Protein AF-0000000080280975 (afdb_homodimer)

InterPro domains:
  IPR008136 CinA, C-terminal [PF02464] (5-151)
  IPR008136 CinA, C-terminal [TIGR00199] (9-150)
  IPR036653 CinA-like, C-terminal [G3DSA:3.90.950.20] (2-154)
  IPR036653 CinA-like, C-terminal [SSF142433] (5-153)

Organism: Amycolatopsis orientalis (NCBI:txid31958)

Nearest PDB structures (foldseek):
  6mr3-assembly2_C-2  TM=9.662E-01  e=1.946E-15  Streptococcus mutans UA159
  6mr3-assembly1_B-3  TM=9.514E-01  e=2.070E-15  Streptococcus mutans UA159
  2a9s-assembly1_B  TM=9.661E-01  e=2.155E-14  Agrobacterium fabrum str. C58
  5kvk-assembly1_A-2  TM=9.647E-01  e=2.934E-14  Klebsiella pneumoniae 700603
  5kol-assembly2_D  TM=9.412E-01  e=1.007E-13  Escherichia coli O157:H7

Radius of gyration: 17.59 Å; Cα contacts (8 Å, |Δi|>4): 822; chains: 2; bounding box: 50×50×35 Å

Structure (mmCIF, N/CA/C/O backbone):
data_AF-0000000080280975-model_v1
#
loop_
_entity.id
_entity.type
_entity.pdbx_description
1 polymer 'Damage-inducible protein'
#
loop_
_atom_site.group_PDB
_atom_site.id
_atom_site.type_symbol
_atom_site.label_atom_id
_atom_site.label_alt_id
_atom_site.label_comp_id
_atom_site.label_asym_id
_atom_site.label_entity_id
_atom_site.label_seq_id
_atom_site.pdbx_PDB_ins_code
_atom_site.Cartn_x
_atom_site.Cartn_y
_atom_site.Cartn_z
_atom_site.occupancy
_atom_site.B_iso_or_equiv
_atom_site.auth_seq_id
_atom_site.auth_comp_id
_atom_site.auth_asym_id
_atom_site.auth_atom_id
_atom_site.pdbx_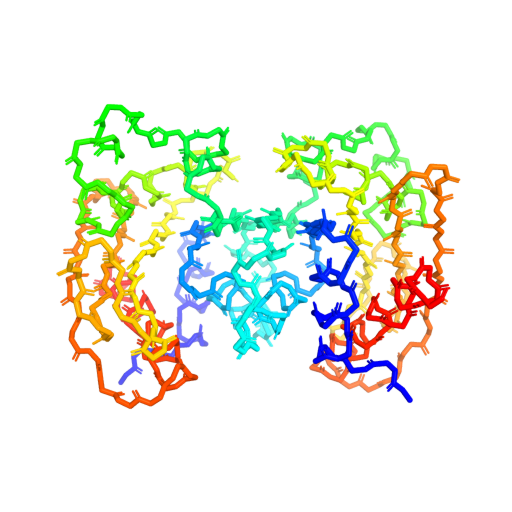PDB_model_num
ATOM 1 N N . MET A 1 1 ? 9.164 10.539 20.469 1 78.25 1 MET A N 1
ATOM 2 C CA . MET A 1 1 ? 8.969 9.953 19.141 1 78.25 1 MET A CA 1
ATOM 3 C C . MET A 1 1 ? 7.562 10.227 18.625 1 78.25 1 MET A C 1
ATOM 5 O O . MET A 1 1 ? 6.598 10.18 19.391 1 78.25 1 MET A O 1
ATOM 9 N N . THR A 1 2 ? 7.574 10.766 17.391 1 90.38 2 THR A N 1
ATOM 10 C CA . THR A 1 2 ? 6.273 11.086 16.812 1 90.38 2 THR A CA 1
ATOM 11 C C . THR A 1 2 ? 5.469 9.812 16.562 1 90.38 2 THR A C 1
ATOM 13 O O . THR A 1 2 ? 5.895 8.945 15.789 1 90.38 2 THR A O 1
ATOM 16 N N . THR A 1 3 ? 4.352 9.719 17.219 1 94.19 3 THR A N 1
ATOM 17 C CA . THR A 1 3 ? 3.51 8.539 17.031 1 94.19 3 THR A CA 1
ATOM 18 C C . THR A 1 3 ? 2.537 8.75 15.867 1 94.19 3 THR A C 1
ATOM 20 O O . THR A 1 3 ? 2.289 9.891 15.461 1 94.19 3 THR A O 1
ATOM 23 N N . GLY A 1 4 ? 2.014 7.684 15.352 1 96.81 4 GLY A N 1
ATOM 24 C CA . GLY A 1 4 ? 0.968 7.773 14.344 1 96.81 4 GLY A CA 1
ATOM 25 C C . GLY A 1 4 ? -0.263 8.516 14.828 1 96.81 4 GLY A C 1
ATOM 26 O O . GLY A 1 4 ? -0.871 9.281 14.078 1 96.81 4 GLY A O 1
ATOM 27 N N . GLU A 1 5 ? -0.609 8.289 16.094 1 97.06 5 GLU A N 1
ATOM 28 C CA . GLU A 1 5 ? -1.762 8.961 16.688 1 97.06 5 GLU A CA 1
ATOM 29 C C . GLU A 1 5 ? -1.587 10.477 16.672 1 97.06 5 GLU A C 1
ATOM 31 O O . GLU A 1 5 ? -2.531 11.211 16.391 1 97.06 5 GLU A O 1
ATOM 36 N N . THR A 1 6 ? -0.421 10.875 17.016 1 97.12 6 THR A N 1
ATOM 37 C CA . THR A 1 6 ? -0.123 12.297 17.016 1 97.12 6 THR A CA 1
ATOM 38 C C . THR A 1 6 ? -0.228 12.867 15.602 1 97.12 6 THR A C 1
ATOM 40 O O . THR A 1 6 ? -0.752 13.969 15.406 1 97.12 6 THR A O 1
ATOM 43 N N . LEU A 1 7 ? 0.262 12.156 14.609 1 98.19 7 LEU A N 1
ATOM 44 C CA . LEU A 1 7 ? 0.194 12.602 13.219 1 98.19 7 LEU A CA 1
ATOM 45 C C . LEU A 1 7 ? -1.254 12.75 12.766 1 98.19 7 LEU A C 1
ATOM 47 O O . LEU A 1 7 ? -1.621 13.773 12.18 1 98.19 7 LEU A O 1
ATOM 51 N N . VAL A 1 8 ? -2.043 11.742 13.039 1 97.88 8 VAL A N 1
ATOM 52 C CA . VAL A 1 8 ? -3.445 11.75 12.633 1 97.88 8 VAL A CA 1
ATOM 53 C C . VAL A 1 8 ? -4.16 12.93 13.273 1 97.88 8 VAL A C 1
ATOM 55 O O . VAL A 1 8 ? -4.906 13.656 12.602 1 97.88 8 VAL A O 1
ATOM 58 N N . THR A 1 9 ? -3.893 13.141 14.555 1 97.44 9 THR A N 1
ATOM 59 C CA . THR A 1 9 ? -4.508 14.25 15.273 1 97.44 9 THR A CA 1
ATOM 60 C C . THR A 1 9 ? -4.137 15.586 14.633 1 97.44 9 THR A C 1
ATOM 62 O O . THR A 1 9 ? -5.004 16.422 14.375 1 97.44 9 THR A O 1
ATOM 65 N N . HIS A 1 10 ? -2.895 15.781 14.391 1 97.75 10 HIS A N 1
ATOM 66 C CA . HIS A 1 10 ? -2.426 17.031 13.812 1 97.75 10 HIS A CA 1
ATOM 67 C C . HIS A 1 10 ? -3.006 17.25 12.422 1 97.75 10 HIS A C 1
ATOM 69 O O . HIS A 1 10 ? -3.393 18.375 12.07 1 97.75 10 HIS A O 1
ATOM 75 N N . LEU A 1 11 ? -3.021 16.234 11.602 1 98.62 11 LEU A N 1
ATOM 76 C CA . LEU A 1 11 ? -3.549 16.344 10.25 1 98.62 11 LEU A CA 1
ATOM 77 C C . LEU A 1 11 ? -5.031 16.703 10.266 1 98.62 11 LEU A C 1
ATOM 79 O O . LEU A 1 11 ? -5.484 17.531 9.469 1 98.62 11 LEU A O 1
ATOM 83 N N . ILE A 1 12 ? -5.766 16.094 11.164 1 98 12 ILE A N 1
ATOM 84 C CA . ILE A 1 12 ? -7.184 16.406 11.297 1 98 12 ILE A CA 1
ATOM 85 C C . ILE A 1 12 ? -7.363 17.875 11.664 1 98 12 ILE A C 1
ATOM 87 O O . ILE A 1 12 ? -8.164 18.578 11.047 1 98 12 ILE A O 1
ATOM 91 N N . GLU A 1 13 ? -6.633 18.297 12.648 1 97.94 13 GLU A N 1
ATOM 92 C CA . GLU A 1 13 ? -6.73 19.688 13.117 1 97.94 13 GLU A CA 1
ATOM 93 C C . GLU A 1 13 ? -6.43 20.672 11.992 1 97.94 13 GLU A C 1
ATOM 95 O O . GLU A 1 13 ? -7.023 21.75 11.938 1 97.94 13 GLU A O 1
ATOM 100 N N . ARG A 1 14 ? -5.609 20.297 11.109 1 98 14 ARG A N 1
ATOM 101 C CA . ARG A 1 14 ? -5.16 21.188 10.039 1 98 14 ARG A CA 1
ATOM 102 C C . ARG A 1 14 ? -6.016 21.016 8.789 1 98 14 ARG A C 1
ATOM 104 O O . ARG A 1 14 ? -5.922 21.812 7.852 1 98 14 ARG A O 1
ATOM 111 N N . GLY A 1 15 ? -6.824 19.969 8.711 1 98.38 15 GLY A N 1
ATOM 112 C CA . GLY A 1 15 ? -7.605 19.656 7.527 1 98.38 15 GLY A CA 1
ATOM 113 C C . GLY A 1 15 ? -6.758 19.203 6.355 1 98.38 15 GLY A C 1
ATOM 114 O O . GLY A 1 15 ? -7.062 19.516 5.203 1 98.38 15 GLY A O 1
ATOM 115 N N . GLU A 1 16 ? -5.641 18.562 6.664 1 98.81 16 GLU A N 1
ATOM 116 C CA . GLU A 1 16 ? -4.695 18.125 5.645 1 98.81 16 GLU A CA 1
ATOM 117 C C . GLU A 1 16 ? -4.695 16.594 5.516 1 98.81 16 GLU A C 1
ATOM 119 O O . GLU A 1 16 ? -5.109 15.891 6.438 1 98.81 16 GLU A O 1
ATOM 124 N N . THR A 1 17 ? -4.254 16.125 4.375 1 98.88 17 THR A N 1
ATOM 125 C CA . THR A 1 17 ? -4.277 14.695 4.09 1 98.88 17 THR A CA 1
ATOM 126 C C . THR A 1 17 ? -2.885 14.195 3.711 1 98.88 17 THR A C 1
ATOM 128 O O . THR A 1 17 ? -1.984 14.992 3.441 1 98.88 17 THR A O 1
ATOM 131 N N . VAL A 1 18 ? -2.723 12.828 3.768 1 98.94 18 VAL A N 1
ATOM 132 C CA . VAL A 1 18 ? -1.416 12.242 3.49 1 98.94 18 VAL A CA 1
ATOM 133 C C . VAL A 1 18 ? -1.581 11.008 2.613 1 98.94 18 VAL A C 1
ATOM 135 O O . VAL A 1 18 ? -2.613 10.336 2.664 1 98.94 18 VAL A O 1
ATOM 138 N N . ALA A 1 19 ? -0.604 10.766 1.765 1 98.94 19 ALA A N 1
ATOM 139 C CA . ALA A 1 19 ? -0.47 9.562 0.949 1 98.94 19 ALA A CA 1
ATOM 140 C C . ALA A 1 19 ? 0.973 9.062 0.941 1 98.94 19 ALA A C 1
ATOM 142 O O . ALA A 1 19 ? 1.893 9.805 1.303 1 98.94 19 ALA A O 1
ATOM 143 N N . THR A 1 20 ? 1.164 7.824 0.573 1 98.94 20 THR A N 1
ATOM 144 C CA . THR A 1 20 ? 2.498 7.238 0.658 1 98.94 20 THR A CA 1
ATOM 145 C C . THR A 1 20 ? 2.861 6.535 -0.646 1 98.94 20 THR A C 1
ATOM 147 O O . THR A 1 20 ? 1.987 6.016 -1.343 1 98.94 20 THR A O 1
ATOM 150 N N . ALA A 1 21 ? 4.094 6.551 -1.043 1 99 21 ALA A N 1
ATOM 151 C CA . ALA A 1 21 ? 4.703 5.66 -2.029 1 99 21 ALA A CA 1
ATOM 152 C C . ALA A 1 21 ? 5.824 4.836 -1.405 1 99 21 ALA A C 1
ATOM 154 O O . ALA A 1 21 ? 6.852 5.379 -0.991 1 99 21 ALA A O 1
ATOM 155 N N . GLU A 1 22 ? 5.613 3.543 -1.32 1 98.94 22 GLU A N 1
ATOM 156 C CA . GLU A 1 22 ? 6.441 2.695 -0.469 1 98.94 22 GLU A CA 1
ATOM 157 C C . GLU A 1 22 ? 7.105 1.582 -1.276 1 98.94 22 GLU A C 1
ATOM 159 O O . GLU A 1 22 ? 6.422 0.776 -1.91 1 98.94 22 GLU A O 1
ATOM 164 N N . SER A 1 23 ? 8.398 1.471 -1.225 1 98.06 23 SER A N 1
ATOM 165 C CA . SER A 1 23 ? 9.156 0.382 -1.835 1 98.06 23 SER A CA 1
ATOM 166 C C . SER A 1 23 ? 9.594 -0.64 -0.791 1 98.06 23 SER A C 1
ATOM 168 O O . SER A 1 23 ? 8.875 -1.604 -0.52 1 98.06 23 SER A O 1
ATOM 170 N N . LEU A 1 24 ? 10.453 -0.351 0.16 1 94.81 24 LEU A N 1
ATOM 171 C CA . LEU A 1 24 ? 11.023 -1.305 1.109 1 94.81 24 LEU A CA 1
ATOM 172 C C . LEU A 1 24 ? 9.984 -1.71 2.152 1 94.81 24 LEU A C 1
ATOM 174 O O . LEU A 1 24 ? 9.977 -2.855 2.611 1 94.81 24 LEU A O 1
ATOM 178 N N . THR A 1 25 ? 9.133 -0.755 2.512 1 98 25 THR A N 1
ATOM 179 C CA . THR A 1 25 ? 8.094 -1.02 3.508 1 98 25 THR A CA 1
ATOM 180 C C . THR A 1 25 ? 6.863 -1.64 2.855 1 98 25 THR A C 1
ATOM 182 O O . THR A 1 25 ? 6.039 -2.254 3.535 1 98 25 THR A O 1
ATOM 185 N N . ALA A 1 26 ? 6.688 -1.396 1.585 1 98.56 26 ALA A N 1
ATOM 186 C CA . ALA A 1 26 ? 5.668 -2.029 0.75 1 98.56 26 ALA A CA 1
ATOM 187 C C . ALA A 1 26 ? 4.289 -1.93 1.395 1 98.56 26 ALA A C 1
ATOM 189 O O . ALA A 1 26 ? 3.586 -2.934 1.528 1 98.56 26 ALA A O 1
ATOM 190 N N . GLY A 1 27 ? 3.893 -0.725 1.805 1 98.88 27 GLY A N 1
ATOM 191 C CA . GLY A 1 27 ? 2.547 -0.488 2.299 1 98.88 27 GLY A CA 1
ATOM 192 C C . GLY A 1 27 ? 2.475 -0.383 3.811 1 98.88 27 GLY A C 1
ATOM 193 O O . GLY A 1 27 ? 1.463 0.054 4.359 1 98.88 27 GLY A O 1
ATOM 194 N N . LEU A 1 28 ? 3.574 -0.669 4.559 1 98.88 28 LEU A N 1
ATOM 195 C CA . LEU A 1 28 ? 3.566 -0.765 6.016 1 98.88 28 LEU A CA 1
ATOM 196 C C . LEU A 1 28 ? 3.297 0.596 6.648 1 98.88 28 LEU A C 1
ATOM 198 O O . LEU A 1 28 ? 2.646 0.681 7.691 1 98.88 28 LEU A O 1
ATOM 202 N N . VAL A 1 29 ? 3.781 1.688 6.043 1 98.88 29 VAL A N 1
ATOM 203 C CA . VAL A 1 29 ? 3.537 3.023 6.578 1 98.88 29 VAL A CA 1
ATOM 204 C C . VAL A 1 29 ? 2.041 3.328 6.551 1 98.88 29 VAL A C 1
ATOM 206 O O . VAL A 1 29 ? 1.457 3.695 7.57 1 98.88 29 VAL A O 1
ATOM 209 N N . CYS A 1 30 ? 1.457 3.152 5.379 1 98.94 30 CYS A N 1
ATOM 210 C CA . CYS A 1 30 ? 0.037 3.447 5.219 1 98.94 30 CYS A CA 1
ATOM 211 C C . CYS A 1 30 ? -0.811 2.521 6.086 1 98.94 30 CYS A C 1
ATOM 213 O O . CYS A 1 30 ? -1.769 2.967 6.723 1 98.94 30 CYS A O 1
ATOM 215 N N . ALA A 1 31 ? -0.436 1.23 6.102 1 98.81 31 ALA A N 1
ATOM 216 C CA . ALA A 1 31 ? -1.162 0.26 6.918 1 98.81 31 ALA A CA 1
ATOM 217 C C . ALA A 1 31 ? -1.122 0.644 8.391 1 98.81 31 ALA A C 1
ATOM 219 O O . ALA A 1 31 ? -2.111 0.482 9.109 1 98.81 31 ALA A O 1
ATOM 220 N N . THR A 1 32 ? 0.008 1.089 8.852 1 98.56 32 THR A N 1
ATOM 221 C CA . THR A 1 32 ? 0.159 1.49 10.25 1 98.56 32 THR A CA 1
ATOM 222 C C . THR A 1 32 ? -0.709 2.707 10.562 1 98.56 32 THR A C 1
ATOM 224 O O . THR A 1 32 ? -1.399 2.738 11.578 1 98.56 32 THR A O 1
ATOM 227 N N . LEU A 1 33 ? -0.718 3.695 9.68 1 98.38 33 LEU A N 1
ATOM 228 C CA . LEU A 1 33 ? -1.527 4.891 9.883 1 98.38 33 LEU A CA 1
ATOM 229 C C . LEU A 1 33 ? -3.012 4.547 9.922 1 98.38 33 LEU A C 1
ATOM 231 O O . LEU A 1 33 ? -3.744 5.027 10.789 1 98.38 33 LEU A O 1
ATOM 235 N N . THR A 1 34 ? -3.455 3.66 9.047 1 97.81 34 THR A N 1
ATOM 236 C CA . THR A 1 34 ? -4.879 3.389 8.898 1 97.81 34 THR A CA 1
ATOM 237 C C . THR A 1 34 ? -5.371 2.457 10 1 97.81 34 THR A C 1
ATOM 239 O O . THR A 1 34 ? -6.578 2.252 10.156 1 97.81 34 THR A O 1
ATOM 242 N N . GLY A 1 35 ? -4.406 1.904 10.75 1 96.25 35 GLY A N 1
ATOM 243 C CA . GLY A 1 35 ? -4.789 1.169 11.945 1 96.25 35 GLY A CA 1
ATOM 244 C C . GLY A 1 35 ? -5.281 2.064 13.062 1 96.25 35 GLY A C 1
ATOM 245 O O . GLY A 1 35 ? -5.875 1.586 14.031 1 96.25 35 GLY A O 1
ATOM 246 N N . ILE A 1 36 ? -5.078 3.311 12.93 1 94.12 36 ILE A N 1
ATOM 247 C CA . ILE A 1 36 ? -5.422 4.293 13.953 1 94.12 36 ILE A CA 1
ATOM 248 C C . ILE A 1 36 ? -6.836 4.82 13.703 1 94.12 36 ILE A C 1
ATOM 250 O O . ILE A 1 36 ? -7.137 5.324 12.625 1 94.12 36 ILE A O 1
ATOM 254 N N . PRO A 1 37 ? -7.664 4.715 14.734 1 87.31 37 PRO A N 1
ATOM 255 C CA . PRO A 1 37 ? -9.008 5.285 14.586 1 87.31 37 PRO A CA 1
ATOM 256 C C . PRO A 1 37 ? -8.984 6.746 14.141 1 87.31 37 PRO A C 1
ATOM 258 O O . PRO A 1 37 ? -8.18 7.535 14.648 1 87.31 37 PRO A O 1
ATOM 261 N N . GLY A 1 38 ? -9.828 7.094 13.195 1 91.25 38 GLY A N 1
ATOM 262 C CA . GLY A 1 38 ? -9.898 8.461 12.703 1 91.25 38 GLY A CA 1
ATOM 263 C C . GLY A 1 38 ? -9.023 8.711 11.492 1 91.25 38 GLY A C 1
ATOM 264 O O . GLY A 1 38 ? -9.125 9.758 10.852 1 91.25 38 GLY A O 1
ATOM 265 N N . SER A 1 39 ? -8.219 7.746 11.094 1 95.62 39 SER A N 1
ATOM 266 C CA . SER A 1 39 ? -7.266 7.91 10 1 95.62 39 SER A CA 1
ATOM 267 C C . SER A 1 39 ? -7.984 8.117 8.672 1 95.62 39 SER A C 1
ATOM 269 O O . SER A 1 39 ? -7.422 8.711 7.75 1 95.62 39 SER A O 1
ATOM 271 N N . SER A 1 40 ? -9.234 7.727 8.523 1 94.62 40 SER A N 1
ATOM 272 C CA . SER A 1 40 ? -9.977 7.867 7.281 1 94.62 40 SER A CA 1
ATOM 273 C C . SER A 1 40 ? -10.188 9.336 6.918 1 94.62 40 SER A C 1
ATOM 275 O O . SER A 1 40 ? -10.445 9.664 5.762 1 94.62 40 SER A O 1
ATOM 277 N N . ALA A 1 41 ? -10.07 10.219 7.867 1 96.06 41 ALA A N 1
ATOM 278 C CA . ALA A 1 41 ? -10.234 11.656 7.625 1 96.06 41 ALA A CA 1
ATOM 279 C C . ALA A 1 41 ? -8.992 12.242 6.961 1 96.06 41 ALA A C 1
ATOM 281 O O . ALA A 1 41 ? -9.055 13.32 6.363 1 96.06 41 ALA A O 1
ATOM 282 N N . VAL A 1 42 ? -7.875 11.453 7.074 1 98.38 42 VAL A N 1
ATOM 283 C CA . VAL A 1 42 ? -6.656 12.172 6.707 1 98.38 42 VAL A CA 1
ATOM 284 C C . VAL A 1 42 ? -5.809 11.305 5.777 1 98.38 42 VAL A C 1
ATOM 286 O O . VAL A 1 42 ? -4.914 11.812 5.094 1 98.38 42 VAL A O 1
ATOM 289 N N . VAL A 1 43 ? -6.008 10.016 5.719 1 98.75 43 VAL A N 1
ATOM 290 C CA . VAL A 1 43 ? -5.234 9.148 4.832 1 98.75 43 VAL A CA 1
ATOM 291 C C . VAL A 1 43 ? -5.984 8.945 3.52 1 98.75 43 VAL A C 1
ATOM 293 O O . VAL A 1 43 ? -7.133 8.492 3.518 1 98.75 43 VAL A O 1
ATOM 296 N N . ARG A 1 44 ? -5.352 9.266 2.43 1 98.81 44 ARG A N 1
ATOM 297 C CA . ARG A 1 44 ? -5.98 9.094 1.123 1 98.81 44 ARG A CA 1
ATOM 298 C C . ARG A 1 44 ? -5.715 7.695 0.567 1 98.81 44 ARG A C 1
ATOM 300 O O . ARG A 1 44 ? -6.605 7.074 -0.017 1 98.81 44 ARG A O 1
ATOM 307 N N . GLY A 1 45 ? -4.504 7.23 0.705 1 98.81 45 GLY A N 1
ATOM 308 C CA . GLY A 1 45 ? -4.023 5.996 0.101 1 98.81 45 GLY A CA 1
ATOM 309 C C . GLY A 1 45 ? -2.549 6.039 -0.246 1 98.81 45 GLY A C 1
ATOM 310 O O . GLY A 1 45 ? -1.74 6.574 0.517 1 98.81 45 GLY A O 1
ATOM 311 N N . GLY A 1 46 ? -2.293 5.355 -1.388 1 98.88 46 GLY A N 1
ATOM 312 C CA . GLY A 1 46 ? -0.883 5.359 -1.747 1 98.88 46 GLY A CA 1
ATOM 313 C C . GLY A 1 46 ? -0.541 4.352 -2.826 1 98.88 46 GLY A C 1
ATOM 314 O O . GLY A 1 46 ? -1.434 3.805 -3.48 1 98.88 46 GLY A O 1
ATOM 315 N N . LEU A 1 47 ? 0.748 4.246 -3.043 1 98.94 47 LEU A N 1
ATOM 316 C CA . LEU A 1 47 ? 1.348 3.381 -4.055 1 98.94 47 LEU A CA 1
ATOM 317 C C . LEU A 1 47 ? 2.369 2.439 -3.426 1 98.94 47 LEU A C 1
ATOM 319 O O . LEU A 1 47 ? 3.191 2.865 -2.609 1 98.94 47 LEU A O 1
ATOM 323 N N . ILE A 1 48 ? 2.242 1.166 -3.752 1 98.94 48 ILE A N 1
ATOM 324 C CA . ILE A 1 48 ? 3.273 0.211 -3.357 1 98.94 48 ILE A CA 1
ATOM 325 C C . ILE A 1 48 ? 4.156 -0.119 -4.559 1 98.94 48 ILE A C 1
ATOM 327 O O . ILE A 1 48 ? 3.75 -0.867 -5.449 1 98.94 48 ILE A O 1
ATOM 331 N N . VAL A 1 49 ? 5.332 0.416 -4.562 1 98.88 49 VAL A N 1
ATOM 332 C CA . VAL A 1 49 ? 6.215 0.35 -5.723 1 98.88 49 VAL A CA 1
ATOM 333 C C . VAL A 1 49 ? 7.406 -0.551 -5.41 1 98.88 49 VAL A C 1
ATOM 335 O O . VAL A 1 49 ? 8.562 -0.128 -5.531 1 98.88 49 VAL A O 1
ATOM 338 N N . TYR A 1 50 ? 7.152 -1.8 -5.172 1 98.25 50 TYR A N 1
ATOM 339 C CA . TYR A 1 50 ? 8.164 -2.768 -4.758 1 98.25 50 TYR A CA 1
ATOM 340 C C . TYR A 1 50 ? 9.078 -3.137 -5.918 1 98.25 50 TYR A C 1
ATOM 342 O O . TYR A 1 50 ? 10.289 -3.279 -5.742 1 98.25 50 TYR A O 1
ATOM 350 N N . ALA A 1 51 ? 8.531 -3.377 -7.082 1 97.75 51 ALA A N 1
ATOM 351 C CA . ALA A 1 51 ? 9.336 -3.537 -8.289 1 97.75 51 ALA A CA 1
ATOM 352 C C . ALA A 1 51 ? 9.812 -2.188 -8.812 1 97.75 51 ALA A C 1
ATOM 354 O O . ALA A 1 51 ? 9.062 -1.209 -8.805 1 97.75 51 ALA A O 1
ATOM 355 N N . THR A 1 52 ? 10.992 -2.182 -9.375 1 96.5 52 THR A N 1
ATOM 356 C CA . THR A 1 52 ? 11.625 -0.924 -9.758 1 96.5 52 THR A CA 1
ATOM 357 C C . THR A 1 52 ? 10.828 -0.229 -10.852 1 96.5 52 THR A C 1
ATOM 359 O O . THR A 1 52 ? 10.656 0.992 -10.828 1 96.5 52 THR A O 1
ATOM 362 N N . ASP A 1 53 ? 10.352 -0.994 -11.789 1 98 53 ASP A N 1
ATOM 363 C CA . ASP A 1 53 ? 9.648 -0.389 -12.914 1 98 53 ASP A CA 1
ATOM 364 C C . ASP A 1 53 ? 8.359 0.289 -12.461 1 98 53 ASP A C 1
ATOM 366 O O . ASP A 1 53 ? 7.879 1.219 -13.109 1 98 53 ASP A O 1
ATOM 370 N N . LEU A 1 54 ? 7.781 -0.108 -11.383 1 98.75 54 LEU A N 1
ATOM 371 C CA . LEU A 1 54 ? 6.547 0.485 -10.875 1 98.75 54 LEU A CA 1
ATOM 372 C C . LEU A 1 54 ? 6.809 1.874 -10.297 1 98.75 54 LEU A C 1
ATOM 374 O O . LEU A 1 54 ? 5.902 2.707 -10.242 1 98.75 54 LEU A O 1
ATOM 378 N N . LYS A 1 55 ? 8.039 2.113 -9.844 1 98.81 55 LYS A N 1
ATOM 379 C CA . LYS A 1 55 ? 8.375 3.451 -9.359 1 98.81 55 LYS A CA 1
ATOM 380 C C . LYS A 1 55 ? 8.141 4.5 -10.445 1 98.81 55 LYS A C 1
ATOM 382 O O . LYS A 1 55 ? 7.703 5.617 -10.156 1 98.81 55 LYS A O 1
ATOM 387 N N . ALA A 1 56 ? 8.438 4.074 -11.625 1 98.81 56 ALA A N 1
ATOM 388 C CA . ALA A 1 56 ? 8.195 4.973 -12.75 1 98.81 56 ALA A CA 1
ATOM 389 C C . ALA A 1 56 ? 6.727 4.945 -13.164 1 98.81 56 ALA A C 1
ATOM 391 O O . ALA A 1 56 ? 6.07 5.988 -13.219 1 98.81 56 ALA A O 1
ATOM 392 N N . SER A 1 57 ? 6.141 3.801 -13.398 1 98.75 57 SER A N 1
ATOM 393 C CA . SER A 1 57 ? 4.828 3.682 -14.016 1 98.75 57 SER A CA 1
ATOM 394 C C . SER A 1 57 ? 3.723 4.125 -13.062 1 98.75 57 SER A C 1
ATOM 396 O O . SER A 1 57 ? 2.717 4.699 -13.492 1 98.75 57 SER A O 1
ATOM 398 N N . LEU A 1 58 ? 3.895 3.984 -11.781 1 98.81 58 LEU A N 1
ATOM 399 C CA . LEU A 1 58 ? 2.83 4.332 -10.844 1 98.81 58 LEU A CA 1
ATOM 400 C C . LEU A 1 58 ? 3.094 5.688 -10.203 1 98.81 58 LEU A C 1
ATOM 402 O O . LEU A 1 58 ? 2.166 6.473 -10 1 98.81 58 LEU A O 1
ATOM 406 N N . ALA A 1 59 ? 4.383 5.973 -9.891 1 98.81 59 ALA A N 1
ATOM 407 C CA . ALA A 1 59 ? 4.66 7.137 -9.055 1 98.81 59 ALA A CA 1
ATOM 408 C C . ALA A 1 59 ? 5.301 8.258 -9.859 1 98.81 59 ALA A C 1
ATOM 410 O O . ALA A 1 59 ? 5.457 9.375 -9.367 1 98.81 59 ALA A O 1
ATOM 411 N N . GLY A 1 60 ? 5.746 7.922 -11.094 1 98.88 60 GLY A N 1
ATOM 412 C CA . GLY A 1 60 ? 6.273 8.961 -11.969 1 98.88 60 GLY A CA 1
ATOM 413 C C . GLY A 1 60 ? 7.746 9.234 -11.742 1 98.88 60 GLY A C 1
ATOM 414 O O . GLY A 1 60 ? 8.25 10.297 -12.109 1 98.88 60 GLY A O 1
ATOM 415 N N . VAL A 1 61 ? 8.422 8.352 -11.117 1 98.88 61 VAL A N 1
ATOM 416 C CA . VAL A 1 61 ? 9.859 8.531 -10.922 1 98.88 61 VAL A CA 1
ATOM 417 C C . VAL A 1 61 ? 10.562 8.508 -12.281 1 98.88 61 VAL A C 1
ATOM 419 O O . VAL A 1 61 ? 10.234 7.699 -13.148 1 98.88 61 VAL A O 1
ATOM 422 N N . ASP A 1 62 ? 11.531 9.336 -12.422 1 98.75 62 ASP A N 1
ATOM 423 C CA . ASP A 1 62 ? 12.281 9.461 -13.672 1 98.75 62 ASP A CA 1
ATOM 424 C C . ASP A 1 62 ? 13 8.156 -14.008 1 98.75 62 ASP A C 1
ATOM 426 O O . ASP A 1 62 ? 13.852 7.695 -13.242 1 98.75 62 ASP A O 1
ATOM 430 N N . GLU A 1 63 ? 12.711 7.66 -15.172 1 98.44 63 GLU A N 1
ATOM 431 C CA . GLU A 1 63 ? 13.297 6.387 -15.578 1 98.44 63 GLU A CA 1
ATOM 432 C C . GLU A 1 63 ? 14.812 6.5 -15.719 1 98.44 63 GLU A C 1
ATOM 434 O O . GLU A 1 63 ? 15.539 5.543 -15.453 1 98.44 63 GLU A O 1
ATOM 439 N N . ASP A 1 64 ? 15.227 7.617 -16.156 1 98.38 64 ASP A N 1
ATOM 440 C CA . ASP A 1 64 ? 16.672 7.816 -16.297 1 98.38 64 ASP A CA 1
ATOM 441 C C . ASP A 1 64 ? 17.359 7.812 -14.93 1 98.38 64 ASP A C 1
ATOM 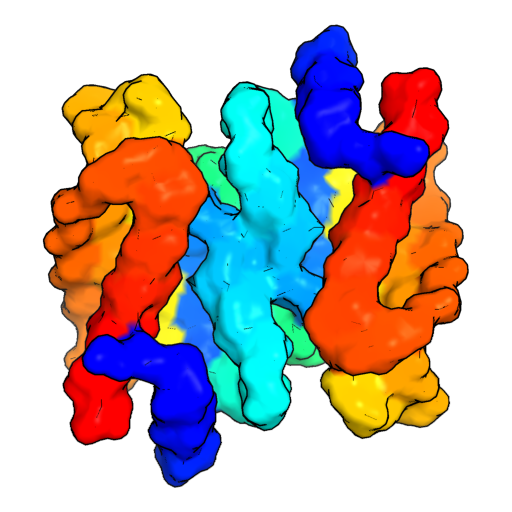443 O O . ASP A 1 64 ? 18.469 7.316 -14.789 1 98.38 64 ASP A O 1
ATOM 447 N N . LEU A 1 65 ? 16.734 8.422 -13.969 1 98.19 65 LEU A N 1
ATOM 448 C CA . LEU A 1 65 ? 17.25 8.398 -12.602 1 98.19 65 LEU A CA 1
ATOM 449 C C . LEU A 1 65 ? 17.375 6.969 -12.094 1 98.19 65 LEU A C 1
ATOM 451 O O . LEU A 1 65 ? 18.406 6.594 -11.531 1 98.19 65 LEU A O 1
ATOM 455 N N . LEU A 1 66 ? 16.375 6.172 -12.32 1 97.75 66 LEU A N 1
ATOM 456 C CA . LEU A 1 66 ? 16.359 4.777 -11.891 1 97.75 66 LEU A CA 1
ATOM 457 C C . LEU A 1 66 ? 17.453 3.98 -12.602 1 97.75 66 LEU A C 1
ATOM 459 O O . LEU A 1 66 ? 18.125 3.146 -11.984 1 97.75 66 LEU A O 1
ATOM 463 N N . ALA A 1 67 ? 17.594 4.246 -13.883 1 97 67 ALA A N 1
ATOM 464 C CA . ALA A 1 67 ? 18.578 3.525 -14.68 1 97 67 ALA A CA 1
ATOM 465 C C . ALA A 1 67 ? 20 3.869 -14.242 1 97 67 ALA A C 1
ATOM 467 O O . ALA A 1 67 ? 20.875 3.004 -14.227 1 97 67 ALA A O 1
ATOM 468 N N . THR A 1 68 ? 20.188 5.113 -13.883 1 96.62 68 THR A N 1
ATOM 469 C CA . THR A 1 68 ? 21.516 5.613 -13.594 1 96.62 68 THR A CA 1
ATOM 470 C C . THR A 1 68 ? 21.906 5.312 -12.148 1 96.62 68 THR A C 1
ATOM 472 O O . THR A 1 68 ? 23.031 4.91 -11.867 1 96.62 68 THR A O 1
ATOM 475 N N . HIS A 1 69 ? 21 5.465 -11.211 1 95.69 69 HIS A N 1
ATOM 476 C CA . HIS A 1 69 ? 21.375 5.449 -9.797 1 95.69 69 HIS A CA 1
ATOM 477 C C . HIS A 1 69 ? 20.734 4.27 -9.07 1 95.69 69 HIS A C 1
ATOM 479 O O . HIS A 1 69 ? 21.078 3.98 -7.926 1 95.69 69 HIS A O 1
ATOM 485 N N . GLY A 1 70 ? 19.812 3.627 -9.742 1 96 70 GLY A N 1
ATOM 486 C CA . GLY A 1 70 ? 19.094 2.545 -9.094 1 96 70 GLY A CA 1
ATOM 487 C C . GLY A 1 70 ? 17.906 3.027 -8.281 1 96 70 GLY A C 1
ATOM 488 O O . GLY A 1 70 ? 17.625 4.227 -8.242 1 96 70 GLY A O 1
ATOM 489 N N . ALA A 1 71 ? 17.281 2.078 -7.633 1 96.94 71 ALA A N 1
ATOM 490 C CA . ALA A 1 71 ? 16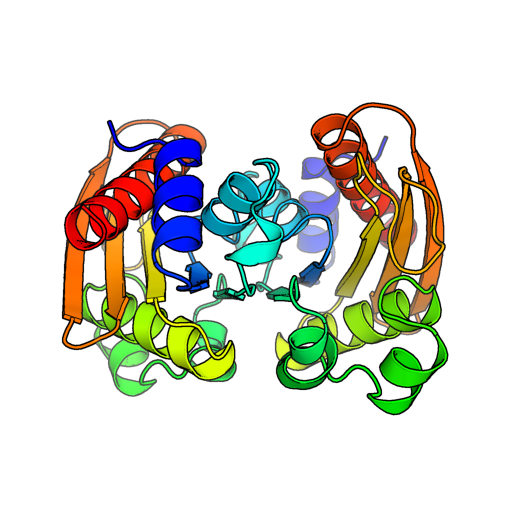.016 2.34 -6.949 1 96.94 71 ALA A CA 1
ATOM 491 C C . ALA A 1 71 ? 16.266 2.963 -5.574 1 96.94 71 ALA A C 1
ATOM 493 O O . ALA A 1 71 ? 15.375 3.623 -5.023 1 96.94 71 ALA A O 1
ATOM 494 N N . VAL A 1 72 ? 17.406 2.732 -4.984 1 98.06 72 VAL A N 1
ATOM 495 C CA . VAL A 1 72 ? 17.719 3.195 -3.633 1 98.06 72 VAL A CA 1
ATOM 496 C C . VAL A 1 72 ? 18.594 4.438 -3.697 1 98.06 72 VAL A C 1
ATOM 498 O O . VAL A 1 72 ? 19.828 4.336 -3.605 1 98.06 72 VAL A O 1
ATOM 501 N N . HIS A 1 73 ? 17.875 5.582 -3.742 1 98.12 73 HIS A N 1
ATOM 502 C CA . HIS A 1 73 ? 18.516 6.883 -3.879 1 98.12 73 HIS A CA 1
ATOM 503 C C . HIS A 1 73 ? 17.656 7.988 -3.27 1 98.12 73 HIS A C 1
ATOM 505 O O . HIS A 1 73 ? 16.438 7.957 -3.385 1 98.12 73 HIS A O 1
ATOM 511 N N . PRO A 1 74 ? 18.328 9.031 -2.686 1 98.62 74 PRO A N 1
ATOM 512 C CA . PRO A 1 74 ? 17.547 10.102 -2.064 1 98.62 74 PRO A CA 1
ATOM 513 C C . PRO A 1 74 ? 16.594 10.789 -3.047 1 98.62 74 PRO A C 1
ATOM 515 O O . PRO A 1 74 ? 15.453 11.078 -2.701 1 98.62 74 PRO A O 1
ATOM 518 N N . GLU A 1 75 ? 17.047 11 -4.227 1 98.69 75 GLU A N 1
ATOM 519 C CA . GLU A 1 75 ? 16.203 11.664 -5.211 1 98.69 75 GLU A CA 1
ATOM 520 C C . GLU A 1 75 ? 15.016 10.789 -5.602 1 98.69 75 GLU A C 1
ATOM 522 O O . GLU A 1 75 ? 13.938 11.305 -5.91 1 98.69 75 GLU A O 1
ATOM 527 N N . VAL A 1 76 ? 15.195 9.484 -5.574 1 98.81 76 VAL A N 1
ATOM 528 C CA . VAL A 1 76 ? 14.078 8.57 -5.816 1 98.81 76 VAL A CA 1
ATOM 529 C C . VAL A 1 76 ? 13.039 8.719 -4.707 1 98.81 76 VAL A C 1
ATOM 531 O O . VAL A 1 76 ? 11.844 8.789 -4.98 1 98.81 76 VAL A O 1
ATOM 534 N N . ALA A 1 77 ? 13.477 8.852 -3.496 1 98.94 77 ALA A N 1
ATOM 535 C CA . ALA A 1 77 ? 12.562 9.039 -2.375 1 98.94 77 ALA A CA 1
ATOM 536 C C . ALA A 1 77 ? 11.758 10.328 -2.529 1 98.94 77 ALA A C 1
ATOM 538 O O . ALA A 1 77 ? 10.555 10.352 -2.262 1 98.94 77 ALA A O 1
ATOM 539 N N . ALA A 1 78 ? 12.43 11.367 -2.961 1 98.94 78 ALA A N 1
ATOM 540 C CA . ALA A 1 78 ? 11.758 12.641 -3.17 1 98.94 78 ALA A CA 1
ATOM 541 C C . ALA A 1 78 ? 10.695 12.531 -4.262 1 98.94 78 ALA A C 1
ATOM 543 O O . ALA A 1 78 ? 9.578 13.047 -4.109 1 98.94 78 ALA A O 1
ATOM 544 N N . GLN A 1 79 ? 11.055 11.891 -5.305 1 98.94 79 GLN A N 1
ATOM 545 C CA . GLN A 1 79 ? 10.109 11.758 -6.414 1 98.94 79 GLN A CA 1
ATOM 546 C C . GLN A 1 79 ? 8.969 10.812 -6.051 1 98.94 79 GLN A C 1
ATOM 548 O O . GLN A 1 79 ? 7.836 11 -6.496 1 98.94 79 GLN A O 1
ATOM 553 N N . LEU A 1 80 ? 9.297 9.836 -5.27 1 98.94 80 LEU A N 1
ATOM 554 C CA . LEU A 1 80 ? 8.227 8.977 -4.766 1 98.94 80 LEU A CA 1
ATOM 555 C C . LEU A 1 80 ? 7.242 9.773 -3.918 1 98.94 80 LEU A C 1
ATOM 557 O O . LEU A 1 80 ? 6.027 9.617 -4.055 1 98.94 80 LEU A O 1
ATOM 561 N N . ALA A 1 81 ? 7.758 10.609 -3.059 1 98.94 81 ALA A N 1
ATOM 562 C CA . ALA A 1 81 ? 6.898 11.445 -2.227 1 98.94 81 ALA A CA 1
ATOM 563 C C . ALA A 1 81 ? 6.008 12.336 -3.084 1 98.94 81 ALA A C 1
ATOM 565 O O . ALA A 1 81 ? 4.801 12.438 -2.844 1 98.94 81 ALA A O 1
ATOM 566 N N . THR A 1 82 ? 6.598 12.945 -4.078 1 98.94 82 THR A N 1
ATOM 567 C CA . THR A 1 82 ? 5.855 13.805 -4.988 1 98.94 82 THR A CA 1
ATOM 568 C C . THR A 1 82 ? 4.801 13 -5.75 1 98.94 82 THR A C 1
ATOM 570 O O . THR A 1 82 ? 3.662 13.453 -5.902 1 98.94 82 THR A O 1
ATOM 573 N N . GLY A 1 83 ? 5.223 11.859 -6.258 1 98.94 83 GLY A N 1
ATOM 574 C CA . GLY A 1 83 ? 4.289 10.992 -6.957 1 98.94 83 GLY A CA 1
ATOM 575 C C . GLY A 1 83 ? 3.094 10.602 -6.113 1 98.94 83 GLY A C 1
ATOM 576 O O . GLY A 1 83 ? 1.957 10.617 -6.59 1 98.94 83 GLY A O 1
ATOM 577 N N . ALA A 1 84 ? 3.367 10.25 -4.867 1 98.94 84 ALA A N 1
ATOM 578 C CA . ALA A 1 84 ? 2.277 9.883 -3.965 1 98.94 84 ALA A CA 1
ATOM 579 C C . ALA A 1 84 ? 1.313 11.047 -3.77 1 98.94 84 ALA A C 1
ATOM 581 O O . ALA A 1 84 ? 0.096 10.875 -3.875 1 98.94 84 ALA A O 1
ATOM 582 N N . LYS A 1 85 ? 1.871 12.188 -3.422 1 98.94 85 LYS A N 1
ATOM 583 C CA . LYS A 1 85 ? 1.084 13.398 -3.211 1 98.94 85 LYS A CA 1
ATOM 584 C C . LYS A 1 85 ? 0.19 13.695 -4.414 1 98.94 85 LYS A C 1
ATOM 586 O O . LYS A 1 85 ? -1.012 13.922 -4.258 1 98.94 85 LYS A O 1
ATOM 591 N N . ASP A 1 86 ? 0.725 13.617 -5.57 1 98.81 86 ASP A N 1
ATOM 592 C CA . ASP A 1 86 ? 0.029 14.039 -6.785 1 98.81 86 ASP A CA 1
ATOM 593 C C . ASP A 1 86 ? -0.988 12.992 -7.227 1 98.81 86 ASP A C 1
ATOM 595 O O . ASP A 1 86 ? -2.129 13.32 -7.551 1 98.81 86 ASP A O 1
ATOM 599 N N . ARG A 1 87 ? -0.63 11.727 -7.254 1 98.81 87 ARG A N 1
ATOM 600 C CA . ARG A 1 87 ? -1.492 10.656 -7.758 1 98.81 87 ARG A CA 1
ATOM 601 C C . ARG A 1 87 ? -2.695 10.453 -6.844 1 98.81 87 ARG A C 1
ATOM 603 O O . ARG A 1 87 ? -3.77 10.062 -7.305 1 98.81 87 ARG A O 1
ATOM 610 N N . CYS A 1 88 ? -2.477 10.766 -5.562 1 98.88 88 CYS A N 1
ATOM 611 C CA . CYS A 1 88 ? -3.559 10.5 -4.617 1 98.88 88 CYS A CA 1
ATOM 612 C C . CYS A 1 88 ? -4.289 11.781 -4.254 1 98.88 88 CYS A C 1
ATOM 614 O O . CYS A 1 88 ? -5.285 11.75 -3.525 1 98.88 88 CYS A O 1
ATOM 616 N N . GLY A 1 89 ? -3.799 12.906 -4.738 1 98.75 89 GLY A N 1
ATOM 617 C CA . GLY A 1 89 ? -4.422 14.172 -4.398 1 98.75 89 GLY A CA 1
ATOM 618 C C . GLY A 1 89 ? -4.367 14.484 -2.914 1 98.75 89 GLY A C 1
ATOM 619 O O . GLY A 1 89 ? -5.379 14.844 -2.311 1 98.75 89 GLY A O 1
ATOM 620 N N . ALA A 1 90 ? -3.256 14.266 -2.301 1 98.88 90 ALA A N 1
ATOM 621 C CA . ALA A 1 90 ? -3.082 14.508 -0.872 1 98.88 90 ALA A CA 1
ATOM 622 C C . ALA A 1 90 ? -2.309 15.797 -0.624 1 98.88 90 ALA A C 1
ATOM 624 O O . ALA A 1 90 ? -1.61 16.297 -1.513 1 98.88 90 ALA A O 1
ATOM 625 N N . THR A 1 91 ? -2.465 16.344 0.561 1 98.94 91 THR A N 1
ATOM 626 C CA . THR A 1 91 ? -1.675 17.5 0.951 1 98.94 91 THR A CA 1
ATOM 627 C C . THR A 1 91 ? -0.2 17.125 1.084 1 98.94 91 THR A C 1
ATOM 629 O O . THR A 1 91 ? 0.674 17.875 0.631 1 98.94 91 THR A O 1
ATOM 632 N N . TRP A 1 92 ? 0.076 15.984 1.716 1 98.94 92 TRP A N 1
ATOM 633 C CA . TRP A 1 92 ? 1.426 15.5 1.98 1 98.94 92 TRP A CA 1
ATOM 634 C C . TRP A 1 92 ? 1.66 14.148 1.306 1 98.94 92 TRP A C 1
ATOM 636 O O . TRP A 1 92 ? 0.771 13.297 1.286 1 98.94 92 TRP A O 1
ATOM 646 N N . GLY A 1 93 ? 2.836 14 0.73 1 98.94 93 GLY A N 1
ATOM 647 C CA . GLY A 1 93 ? 3.297 12.703 0.248 1 98.94 93 GLY A CA 1
ATOM 648 C C . GLY A 1 93 ? 4.547 12.219 0.954 1 98.94 93 GLY A C 1
ATOM 649 O O . GLY A 1 93 ? 5.492 12.984 1.16 1 98.94 93 GLY A O 1
ATOM 650 N N . LEU A 1 94 ? 4.535 11 1.374 1 98.94 94 LEU A N 1
ATOM 651 C CA . LEU A 1 94 ? 5.719 10.328 1.895 1 98.94 94 LEU A CA 1
ATOM 652 C C . LEU A 1 94 ? 6.258 9.32 0.884 1 98.94 94 LEU A C 1
ATOM 654 O O . LEU A 1 94 ? 5.492 8.547 0.302 1 98.94 94 LEU A O 1
ATOM 658 N N . GLY A 1 95 ? 7.508 9.344 0.593 1 98.94 95 GLY A N 1
ATOM 659 C CA . GLY A 1 95 ? 8.18 8.398 -0.287 1 98.94 95 GLY A CA 1
ATOM 660 C C . GLY A 1 95 ? 9.305 7.645 0.394 1 98.94 95 GLY A C 1
ATOM 661 O O . GLY A 1 95 ? 10.164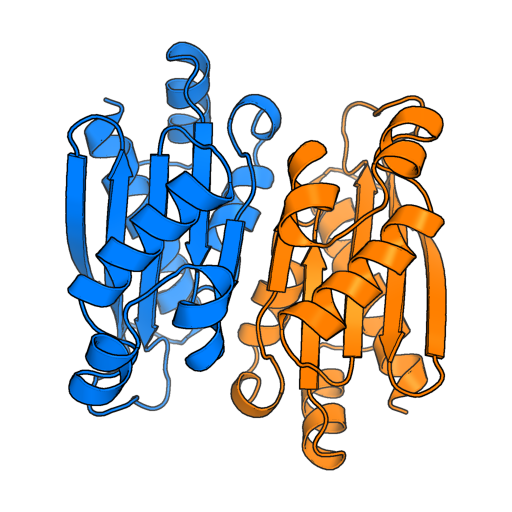 8.25 1.038 1 98.94 95 GLY A O 1
ATOM 662 N N . LEU A 1 96 ? 9.297 6.324 0.312 1 98.88 96 LEU A N 1
ATOM 663 C CA . LEU A 1 96 ? 10.32 5.535 0.993 1 98.88 96 LEU A CA 1
ATOM 664 C C . LEU A 1 96 ? 10.984 4.559 0.03 1 98.88 96 LEU A C 1
ATOM 666 O O . LEU A 1 96 ? 10.305 3.857 -0.72 1 98.88 96 LEU A O 1
ATOM 670 N N . THR A 1 97 ? 12.242 4.516 0.025 1 98.69 97 THR A N 1
ATOM 671 C CA . THR A 1 97 ? 13.062 3.5 -0.622 1 98.69 97 THR A CA 1
ATOM 672 C C . THR A 1 97 ? 14.273 3.154 0.24 1 98.69 97 THR A C 1
ATOM 674 O O . THR A 1 97 ? 14.609 3.893 1.166 1 98.69 97 THR A O 1
ATOM 677 N N . GLY A 1 98 ? 14.828 1.993 -0.008 1 98 98 GLY A N 1
ATOM 678 C CA . GLY A 1 98 ? 15.922 1.508 0.813 1 98 98 GLY A CA 1
ATOM 679 C C . GLY A 1 98 ? 16.156 0.015 0.68 1 98 98 GLY A C 1
ATOM 680 O O . GLY A 1 98 ? 15.656 -0.614 -0.257 1 98 98 GLY A O 1
ATOM 681 N N . VAL A 1 99 ? 17.016 -0.466 1.559 1 96.5 99 VAL A N 1
ATOM 682 C CA . VAL A 1 99 ? 17.344 -1.886 1.591 1 96.5 99 VAL A CA 1
ATOM 683 C C . VAL A 1 99 ? 17.062 -2.453 2.979 1 96.5 99 VAL A C 1
ATOM 685 O O . VAL A 1 99 ? 17.781 -2.152 3.939 1 96.5 99 VAL A O 1
ATOM 688 N N . ALA A 1 100 ? 16.062 -3.264 3.051 1 94.69 100 ALA A N 1
ATOM 689 C CA . ALA A 1 100 ? 15.68 -3.818 4.348 1 94.69 100 ALA A CA 1
ATOM 690 C C . ALA A 1 100 ? 16.562 -5 4.723 1 94.69 100 ALA A C 1
ATOM 692 O O . ALA A 1 100 ? 16.75 -5.297 5.906 1 94.69 100 ALA A O 1
ATOM 693 N N . GLY A 1 101 ? 17.203 -5.59 3.623 1 91.38 101 GLY A N 1
ATOM 694 C CA . GLY A 1 101 ? 18.062 -6.73 3.863 1 91.38 101 GLY A CA 1
ATOM 695 C C . GLY A 1 101 ? 17.344 -8.062 3.777 1 91.38 101 GLY A C 1
ATOM 696 O O . GLY A 1 101 ? 16.172 -8.109 3.418 1 91.38 101 GLY A O 1
ATOM 697 N N . PRO A 1 102 ? 18.172 -9.227 4.02 1 90.19 102 PRO A N 1
ATOM 698 C CA . PRO A 1 102 ? 19.516 -9.305 4.566 1 90.19 102 PRO A CA 1
ATOM 699 C C . PRO A 1 102 ? 20.594 -8.984 3.527 1 90.19 102 PRO A C 1
ATOM 701 O O . PRO A 1 102 ? 21.719 -8.625 3.887 1 90.19 102 PRO A O 1
ATOM 704 N N . ALA A 1 103 ? 20.266 -9.258 2.33 1 89.75 103 ALA A N 1
ATOM 705 C CA . ALA A 1 103 ? 21.25 -8.969 1.288 1 89.75 103 ALA A CA 1
ATOM 706 C C . ALA A 1 103 ? 21.203 -7.5 0.88 1 89.75 103 ALA A C 1
ATOM 708 O O . ALA A 1 103 ? 20.172 -6.84 1.033 1 89.75 103 ALA A O 1
ATOM 709 N N . GLY A 1 104 ? 22.312 -6.973 0.433 1 89.94 104 GLY A N 1
ATOM 710 C CA . GLY A 1 104 ? 22.328 -5.652 -0.176 1 89.94 104 GLY A CA 1
ATOM 711 C C . GLY A 1 104 ? 21.641 -5.609 -1.524 1 89.94 104 GLY A C 1
ATOM 712 O O . GLY A 1 104 ? 21.234 -6.648 -2.053 1 89.94 104 GLY A O 1
ATOM 713 N N . GLN A 1 105 ? 21.5 -4.363 -1.988 1 87 105 GLN A N 1
ATOM 714 C CA . GLN A 1 105 ? 20.875 -4.145 -3.287 1 87 105 GLN A CA 1
ATOM 715 C C . GLN A 1 105 ? 21.578 -3.012 -4.043 1 87 105 GLN A C 1
ATOM 717 O O . GLN A 1 105 ? 21.75 -1.915 -3.51 1 87 105 GLN A O 1
ATOM 722 N N . ASP A 1 106 ? 21.969 -3.299 -5.25 1 84.69 106 ASP A N 1
ATOM 723 C CA . ASP A 1 106 ? 22.578 -2.309 -6.141 1 84.69 106 ASP A CA 1
ATOM 724 C C . ASP A 1 106 ? 23.703 -1.561 -5.445 1 84.69 106 ASP A C 1
ATOM 726 O O . ASP A 1 106 ? 23.781 -0.332 -5.52 1 84.69 106 ASP A O 1
ATOM 730 N N . GLY A 1 107 ? 24.391 -2.283 -4.656 1 91 107 GLY A N 1
ATOM 731 C CA . GLY A 1 107 ? 25.562 -1.713 -4.02 1 91 107 GLY A CA 1
ATOM 732 C C . GLY A 1 107 ? 25.25 -1.001 -2.717 1 91 107 GLY A C 1
ATOM 733 O O . GLY A 1 107 ? 26.141 -0.469 -2.062 1 91 107 GLY A O 1
ATOM 734 N N . VAL A 1 108 ? 24.016 -0.945 -2.391 1 95.12 108 VAL A N 1
ATOM 735 C CA . VAL A 1 108 ? 23.609 -0.272 -1.163 1 95.12 108 VAL A CA 1
ATOM 736 C C . VAL A 1 108 ? 23.484 -1.289 -0.03 1 95.12 108 VAL A C 1
ATOM 738 O O . VAL A 1 108 ? 22.922 -2.371 -0.214 1 95.12 108 VAL A O 1
ATOM 741 N N . ALA A 1 109 ? 24.031 -0.936 1.19 1 96.19 109 ALA A N 1
ATOM 742 C CA . ALA A 1 109 ? 24.062 -1.846 2.332 1 96.19 109 ALA A CA 1
ATOM 743 C C . ALA A 1 109 ? 22.688 -1.986 2.961 1 96.19 109 ALA A C 1
ATOM 745 O O . ALA A 1 109 ? 21.906 -1.036 2.969 1 96.19 109 ALA A O 1
ATOM 746 N N . PRO A 1 110 ? 22.391 -3.174 3.562 1 96.56 110 PRO A N 1
ATOM 747 C CA . PRO A 1 110 ? 21.141 -3.309 4.324 1 96.56 110 PRO A CA 1
ATOM 748 C C . PRO A 1 110 ? 21.031 -2.277 5.445 1 96.56 110 PRO A C 1
ATOM 750 O O . PRO A 1 110 ? 22.016 -1.958 6.105 1 96.56 110 PRO A O 1
ATOM 753 N N . GLY A 1 111 ? 19.781 -1.768 5.602 1 98 111 GLY A N 1
ATOM 754 C CA . GLY A 1 111 ? 19.562 -0.8 6.664 1 98 111 GLY A CA 1
ATOM 755 C C . GLY A 1 111 ? 19.547 0.635 6.172 1 98 111 GLY A C 1
ATOM 756 O O . GLY A 1 111 ? 19.109 1.538 6.883 1 98 111 GLY A O 1
ATOM 757 N N . THR A 1 112 ? 19.969 0.882 4.898 1 98.62 112 THR A N 1
ATOM 758 C CA . THR A 1 112 ? 19.891 2.217 4.312 1 98.62 112 THR A CA 1
ATOM 759 C C . THR A 1 112 ? 18.469 2.525 3.838 1 98.62 112 THR A C 1
ATOM 761 O O . THR A 1 112 ? 17.922 1.805 3.004 1 98.62 112 THR A O 1
ATOM 764 N N . VAL A 1 113 ? 17.906 3.611 4.422 1 98.81 113 VAL A N 1
ATOM 765 C CA . VAL A 1 113 ? 16.547 3.996 4.078 1 98.81 113 VAL A CA 1
ATOM 766 C C . VAL A 1 113 ? 16.5 5.488 3.758 1 98.81 113 VAL A C 1
ATOM 768 O O . VAL A 1 113 ? 17.031 6.309 4.5 1 98.81 113 VAL A O 1
ATOM 771 N N . HIS A 1 114 ? 15.945 5.801 2.639 1 98.94 114 HIS A N 1
ATOM 772 C CA . HIS A 1 114 ? 15.648 7.188 2.295 1 98.94 114 HIS A CA 1
ATOM 773 C C . HIS A 1 114 ? 14.164 7.484 2.412 1 98.94 114 HIS A C 1
ATOM 775 O O . HIS A 1 114 ? 13.336 6.785 1.818 1 98.94 114 HIS A O 1
ATOM 781 N N . VAL A 1 115 ? 13.875 8.531 3.158 1 98.94 115 VAL A N 1
ATOM 782 C CA . VAL A 1 115 ? 12.5 8.977 3.35 1 98.94 115 VAL A CA 1
ATOM 783 C C . VAL A 1 115 ? 12.312 10.359 2.736 1 98.94 115 VAL A C 1
ATOM 785 O O . VAL A 1 115 ? 12.977 11.32 3.137 1 98.94 115 VAL A O 1
ATOM 788 N N . GLY A 1 116 ? 11.445 10.414 1.75 1 98.94 116 GLY A N 1
ATOM 789 C CA . GLY A 1 116 ? 11.086 11.688 1.151 1 98.94 116 GLY A CA 1
ATOM 790 C C . GLY A 1 116 ? 9.773 12.242 1.682 1 98.94 116 GLY A C 1
ATOM 791 O O . GLY A 1 116 ? 8.906 11.484 2.115 1 98.94 116 GLY A O 1
ATOM 792 N N . LEU A 1 117 ? 9.656 13.547 1.652 1 98.94 117 LEU A N 1
ATOM 793 C CA . LEU A 1 117 ? 8.445 14.258 2.035 1 98.94 117 LEU A CA 1
ATOM 794 C C . LEU A 1 117 ? 8.148 15.391 1.058 1 98.94 117 LEU A C 1
ATOM 796 O O . LEU A 1 117 ? 9.023 16.219 0.77 1 98.94 117 LEU A O 1
ATOM 800 N N . ALA A 1 118 ? 6.949 15.375 0.543 1 98.94 118 ALA A N 1
ATOM 801 C CA . ALA A 1 118 ? 6.473 16.453 -0.329 1 98.94 118 ALA A CA 1
ATOM 802 C C . ALA A 1 118 ? 5.184 17.062 0.209 1 98.94 118 ALA A C 1
ATOM 804 O O . ALA A 1 118 ? 4.281 16.344 0.648 1 98.94 118 ALA A O 1
ATOM 805 N N . GLY A 1 119 ? 5.059 18.312 0.257 1 98.69 119 GLY A N 1
ATOM 806 C CA . GLY A 1 119 ? 3.881 19.047 0.701 1 98.69 119 GLY A CA 1
ATOM 807 C C . GLY A 1 119 ? 3.961 20.531 0.422 1 98.69 119 GLY A C 1
ATOM 808 O O . GLY A 1 119 ? 4.75 20.969 -0.415 1 98.69 119 GLY A O 1
ATOM 809 N N . PRO A 1 120 ? 3.041 21.312 0.947 1 97.62 120 PRO A N 1
ATOM 810 C CA . PRO A 1 120 ? 3.049 22.75 0.688 1 97.62 120 PRO A CA 1
ATOM 811 C C . PRO A 1 120 ? 4.387 23.406 1.025 1 97.62 120 PRO A C 1
ATOM 813 O O . PRO A 1 120 ? 4.715 23.562 2.203 1 97.62 120 PRO A O 1
ATOM 816 N N . GLY A 1 121 ? 5.16 23.734 -0.093 1 97.19 121 GLY A N 1
ATOM 817 C CA . GLY A 1 121 ? 6.426 24.438 0.077 1 97.19 121 GLY A CA 1
ATOM 818 C C . GLY A 1 121 ? 7.539 23.531 0.58 1 97.19 121 GLY A C 1
ATOM 819 O O . GLY A 1 121 ? 8.586 24.016 1.01 1 97.19 121 GLY A O 1
ATOM 820 N N . VAL A 1 122 ? 7.262 22.312 0.664 1 98.12 122 VAL A N 1
ATOM 821 C CA . VAL A 1 122 ? 8.234 21.406 1.255 1 98.12 122 VAL A CA 1
ATOM 822 C C . VAL A 1 122 ? 8.555 20.281 0.27 1 98.12 122 VAL A C 1
ATOM 824 O O . VAL A 1 122 ? 7.656 19.703 -0.346 1 98.12 122 VAL A O 1
ATOM 827 N N . LEU A 1 123 ? 9.734 20.047 -0.053 1 98.81 123 LEU A N 1
ATOM 828 C CA . LEU A 1 123 ? 10.297 18.859 -0.662 1 98.81 123 LEU A CA 1
ATOM 829 C C . LEU A 1 123 ? 11.656 18.516 -0.047 1 98.81 123 LEU A C 1
ATOM 831 O O . LEU A 1 123 ? 12.641 19.219 -0.294 1 98.81 123 LEU A O 1
ATOM 835 N N . THR A 1 124 ? 11.664 17.422 0.771 1 98.81 124 THR A N 1
ATOM 836 C CA . THR A 1 124 ? 12.883 17.109 1.506 1 98.81 124 THR A CA 1
ATOM 837 C C . THR A 1 124 ? 13.07 15.602 1.622 1 98.81 124 THR A C 1
ATOM 839 O O . THR A 1 124 ? 12.156 14.828 1.322 1 98.81 124 THR A O 1
ATOM 842 N N . VAL A 1 125 ? 14.266 15.227 1.902 1 98.88 125 VAL A N 1
ATOM 843 C CA . VAL A 1 125 ? 14.609 13.82 2.066 1 98.88 125 VAL A CA 1
ATOM 844 C C . VAL A 1 125 ? 15.469 13.641 3.314 1 98.88 125 VAL A C 1
ATOM 846 O O . VAL A 1 125 ? 16.281 14.516 3.648 1 98.88 125 VAL A O 1
ATOM 849 N N . ARG A 1 126 ? 15.258 12.602 4.012 1 98.81 126 ARG A N 1
ATOM 850 C CA . ARG A 1 126 ? 16.094 12.18 5.129 1 98.81 126 ARG A CA 1
ATOM 851 C C . ARG A 1 126 ? 16.609 10.758 4.918 1 98.81 126 ARG A C 1
ATOM 853 O O . ARG A 1 126 ? 15.852 9.852 4.578 1 98.81 126 ARG A O 1
ATOM 860 N N . THR A 1 127 ? 17.875 10.578 5.086 1 98.75 127 THR A N 1
ATOM 861 C CA . THR A 1 127 ? 18.484 9.258 5.004 1 98.75 127 THR A CA 1
ATOM 862 C C . THR A 1 127 ? 18.688 8.664 6.395 1 98.75 127 THR A C 1
ATOM 864 O O . THR A 1 127 ? 19.203 9.328 7.289 1 98.75 127 THR A O 1
ATOM 867 N N . LEU A 1 128 ? 18.25 7.461 6.559 1 98.75 128 LEU A N 1
ATOM 868 C CA . LEU A 1 128 ? 18.391 6.742 7.82 1 98.75 128 LEU A CA 1
ATOM 869 C C . LEU A 1 128 ? 19.344 5.566 7.676 1 98.75 128 LEU A C 1
ATOM 871 O O . LEU A 1 128 ? 19.406 4.926 6.621 1 98.75 128 LEU A O 1
ATOM 875 N N . ASP A 1 129 ? 20.078 5.309 8.695 1 98.38 129 ASP A N 1
ATOM 876 C CA . ASP A 1 129 ? 20.906 4.113 8.867 1 98.38 129 ASP A CA 1
ATOM 877 C C . ASP A 1 129 ? 20.375 3.248 10.008 1 98.38 129 ASP A C 1
ATOM 879 O O . ASP A 1 129 ? 20.609 3.541 11.188 1 98.38 129 ASP A O 1
ATOM 883 N N . LEU A 1 130 ? 19.703 2.176 9.586 1 98.31 130 LEU A N 1
ATOM 884 C CA . LEU A 1 130 ? 18.969 1.379 10.562 1 98.31 130 LEU A CA 1
ATOM 885 C C . LEU A 1 130 ? 19.625 0.012 10.75 1 98.31 130 LEU A C 1
ATOM 887 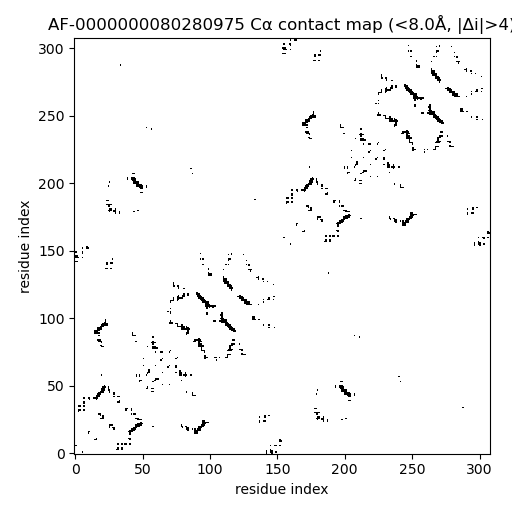O O . LEU A 1 130 ? 20.125 -0.581 9.789 1 98.31 130 LEU A O 1
ATOM 891 N N . SER A 1 131 ? 19.625 -0.493 11.945 1 96.75 131 SER A N 1
ATOM 892 C CA . SER A 1 131 ? 20.219 -1.788 12.266 1 96.75 131 SER A CA 1
ATOM 893 C C . SER A 1 131 ? 19.141 -2.838 12.531 1 96.75 131 SER A C 1
ATOM 895 O O . SER A 1 131 ? 17.984 -2.496 12.812 1 96.75 131 SER A O 1
ATOM 897 N N . GLY A 1 132 ? 19.609 -4.121 12.383 1 96.44 132 GLY A N 1
ATOM 898 C CA . GLY A 1 132 ? 18.719 -5.219 12.719 1 96.44 132 GLY A CA 1
ATOM 899 C C . GLY A 1 132 ? 18.297 -6.039 11.516 1 96.44 132 GLY A C 1
ATOM 900 O O . GLY A 1 132 ? 18.922 -5.945 10.453 1 96.44 132 GLY A O 1
ATOM 901 N N . ASP A 1 133 ? 17.312 -6.898 11.828 1 96.06 133 ASP A N 1
ATOM 902 C CA . ASP A 1 133 ? 16.797 -7.742 10.75 1 96.06 133 ASP A CA 1
ATOM 903 C C . ASP A 1 133 ? 15.797 -6.98 9.883 1 96.06 133 ASP A C 1
ATOM 905 O O . ASP A 1 133 ? 15.531 -5.801 10.125 1 96.06 133 ASP A O 1
ATOM 909 N N . ARG A 1 134 ? 15.336 -7.566 8.828 1 96.25 134 ARG A N 1
ATOM 910 C CA . ARG A 1 134 ? 14.414 -6.977 7.859 1 96.25 134 ARG A CA 1
ATOM 911 C C . ARG A 1 134 ? 13.242 -6.305 8.562 1 96.25 134 ARG A C 1
ATOM 913 O O . ARG A 1 134 ? 12.898 -5.16 8.25 1 96.25 134 ARG A O 1
ATOM 920 N N . ALA A 1 135 ? 12.594 -6.988 9.477 1 97.12 135 ALA A N 1
ATOM 921 C CA . ALA A 1 135 ? 11.445 -6.449 10.195 1 97.12 135 ALA A CA 1
ATOM 922 C C . ALA A 1 135 ? 11.82 -5.199 10.984 1 97.12 135 ALA A C 1
ATOM 924 O O . ALA A 1 135 ? 11.07 -4.219 11 1 97.12 135 ALA A O 1
ATOM 925 N N . SER A 1 136 ? 12.953 -5.219 11.648 1 97.94 136 SER A N 1
ATOM 926 C CA . SER A 1 136 ? 13.414 -4.082 12.438 1 97.94 136 SER A CA 1
ATOM 927 C C . SER A 1 136 ? 13.672 -2.863 11.555 1 97.94 136 SER A C 1
ATOM 929 O O . SER A 1 136 ? 13.352 -1.736 11.938 1 97.94 136 SER A O 1
ATOM 931 N N . VAL A 1 137 ? 14.242 -3.08 10.391 1 97.88 137 VAL A N 1
ATOM 932 C CA . VAL A 1 137 ? 14.547 -1.988 9.469 1 97.88 137 VAL A CA 1
ATOM 933 C C . VAL A 1 137 ? 13.242 -1.376 8.953 1 97.88 137 VAL A C 1
ATOM 935 O O . VAL A 1 137 ? 13.102 -0.152 8.906 1 97.88 137 VAL A O 1
ATOM 938 N N . ARG A 1 138 ? 12.289 -2.174 8.578 1 98.5 138 ARG A N 1
ATOM 939 C CA . ARG A 1 138 ? 11.008 -1.682 8.078 1 98.5 138 ARG A CA 1
ATOM 940 C C . ARG A 1 138 ? 10.266 -0.9 9.156 1 98.5 138 ARG A C 1
ATOM 942 O O . ARG A 1 138 ? 9.688 0.151 8.883 1 98.5 138 ARG A O 1
ATOM 949 N N . ASP A 1 139 ? 10.297 -1.41 10.391 1 98.31 139 ASP A N 1
ATOM 950 C CA . ASP A 1 139 ? 9.68 -0.699 11.5 1 98.31 139 ASP A CA 1
ATOM 951 C C . ASP A 1 139 ? 10.344 0.654 11.734 1 98.31 139 ASP A C 1
ATOM 953 O O . ASP A 1 139 ? 9.672 1.645 12.016 1 98.31 139 ASP A O 1
ATOM 957 N N . GLY A 1 140 ? 11.664 0.611 11.688 1 98.56 140 GLY A N 1
ATOM 958 C CA . GLY A 1 140 ? 12.406 1.857 11.812 1 98.56 140 GLY A CA 1
ATOM 959 C C . GLY A 1 140 ? 12.078 2.855 10.711 1 98.56 140 GLY A C 1
ATOM 960 O O . GLY A 1 140 ? 12.023 4.062 10.961 1 98.56 140 GLY A O 1
ATOM 961 N N . ALA A 1 141 ? 11.898 2.367 9.492 1 98.75 141 ALA A N 1
ATOM 962 C CA . ALA A 1 141 ? 11.516 3.215 8.359 1 98.75 141 ALA A CA 1
ATOM 963 C C . ALA A 1 141 ? 10.164 3.883 8.609 1 98.75 141 ALA A C 1
ATOM 965 O O . ALA A 1 141 ? 9.992 5.066 8.32 1 98.75 141 ALA A O 1
ATOM 966 N N . VAL A 1 142 ? 9.211 3.145 9.148 1 98.81 142 VAL A N 1
ATOM 967 C CA . VAL A 1 142 ? 7.902 3.689 9.484 1 98.81 142 VAL A CA 1
ATOM 968 C C . VAL A 1 142 ? 8.055 4.824 10.492 1 98.81 142 VAL A C 1
ATOM 970 O O . VAL A 1 142 ? 7.5 5.91 10.305 1 98.81 142 VAL A O 1
ATOM 973 N N . ARG A 1 143 ? 8.82 4.57 11.508 1 98.56 143 ARG A N 1
ATOM 974 C CA . ARG A 1 143 ? 9.031 5.586 12.531 1 98.56 143 ARG A CA 1
ATOM 975 C C . ARG A 1 143 ? 9.711 6.82 11.953 1 98.56 143 ARG A C 1
ATOM 977 O O . ARG A 1 143 ? 9.398 7.949 12.336 1 98.56 143 ARG A O 1
ATOM 984 N N . GLY A 1 144 ? 10.688 6.59 11.07 1 98.69 144 GLY A N 1
ATOM 985 C CA . GLY A 1 144 ? 11.352 7.699 10.406 1 98.69 144 GLY A CA 1
ATOM 986 C C . GLY A 1 144 ? 10.406 8.547 9.562 1 98.69 144 GLY A C 1
ATOM 987 O O . GLY A 1 144 ? 10.516 9.773 9.547 1 98.69 144 GLY A O 1
ATOM 988 N N . ALA A 1 145 ? 9.555 7.91 8.844 1 98.88 145 ALA A N 1
ATOM 989 C CA . ALA A 1 145 ? 8.562 8.609 8.039 1 98.88 145 ALA A CA 1
ATOM 990 C C . ALA A 1 145 ? 7.648 9.461 8.922 1 98.88 145 ALA A C 1
ATOM 992 O O . ALA A 1 145 ? 7.363 10.617 8.602 1 98.88 145 ALA A O 1
ATOM 993 N N . PHE A 1 146 ? 7.164 8.844 10.062 1 98.75 146 PHE A N 1
ATOM 994 C CA . PHE A 1 146 ? 6.301 9.562 11 1 98.75 146 PHE A CA 1
ATOM 995 C C . PHE A 1 146 ? 7.02 10.781 11.578 1 98.75 146 PHE A C 1
ATOM 997 O O . PHE A 1 146 ? 6.438 11.859 11.68 1 98.75 146 PHE A O 1
ATOM 1004 N N . ALA A 1 147 ? 8.273 10.594 11.93 1 98.62 147 ALA A N 1
ATOM 1005 C CA . ALA A 1 147 ? 9.062 11.68 12.508 1 98.62 147 ALA A CA 1
ATOM 1006 C C . ALA A 1 147 ? 9.219 12.828 11.516 1 98.62 147 ALA A C 1
ATOM 1008 O O . ALA A 1 147 ? 9.047 14 11.875 1 98.62 147 ALA A O 1
ATOM 1009 N N . LEU A 1 148 ? 9.539 12.508 10.289 1 98.69 148 LEU A N 1
ATOM 1010 C CA . LEU A 1 148 ? 9.766 13.531 9.273 1 98.69 148 LEU A CA 1
ATOM 1011 C C . LEU A 1 148 ? 8.5 14.344 9.023 1 98.69 148 LEU A C 1
ATOM 1013 O O . LEU A 1 148 ? 8.547 15.578 9 1 98.69 148 LEU A O 1
ATOM 1017 N N . LEU A 1 149 ? 7.418 13.656 8.82 1 98.75 149 LEU A N 1
ATOM 1018 C CA . LEU A 1 149 ? 6.16 14.367 8.617 1 98.75 149 LEU A CA 1
ATOM 1019 C C . LEU A 1 149 ? 5.793 15.18 9.852 1 98.75 149 LEU A C 1
ATOM 1021 O O . LEU A 1 149 ? 5.336 16.312 9.734 1 98.75 149 LEU A O 1
ATOM 1025 N N . GLY A 1 150 ? 5.934 14.594 11.039 1 98.38 150 GLY A N 1
ATOM 1026 C CA . GLY A 1 150 ? 5.613 15.266 12.289 1 98.38 150 GLY A CA 1
ATOM 1027 C C . GLY A 1 150 ? 6.348 16.578 12.469 1 98.38 150 GLY A C 1
ATOM 1028 O O . GLY A 1 150 ? 5.809 17.531 13.039 1 98.38 150 GLY A O 1
ATOM 1029 N N . GLU A 1 151 ? 7.562 16.641 12 1 97.69 151 GLU A N 1
ATOM 1030 C CA . GLU A 1 151 ? 8.375 17.859 12.086 1 97.69 151 GLU A CA 1
ATOM 1031 C C . GLU A 1 151 ? 7.734 19 11.312 1 97.69 151 GLU A C 1
ATOM 1033 O O . GLU A 1 151 ? 7.988 20.172 11.602 1 97.69 151 GLU A O 1
ATOM 1038 N N . HIS A 1 152 ? 6.898 18.656 10.367 1 97.31 152 HIS A N 1
ATOM 1039 C CA . HIS A 1 152 ? 6.328 19.688 9.508 1 97.31 152 HIS A CA 1
ATOM 1040 C C . HIS A 1 152 ? 4.867 19.953 9.859 1 97.31 152 HIS A C 1
ATOM 1042 O O . HIS A 1 152 ? 4.211 20.781 9.227 1 97.31 152 HIS A O 1
ATOM 1048 N N . LEU A 1 153 ? 4.367 19.172 10.75 1 95.75 153 LEU A N 1
ATOM 1049 C CA . LEU A 1 153 ? 2.996 19.391 11.203 1 95.75 153 LEU A CA 1
ATOM 1050 C C . LEU A 1 153 ? 2.977 20.125 12.539 1 95.75 153 LEU A C 1
ATOM 1052 O O . LEU A 1 153 ? 1.931 20.609 12.969 1 95.75 153 LEU A O 1
ATOM 1056 N N . ALA A 1 154 ? 4.066 20 13.289 1 79.25 154 ALA A N 1
ATOM 1057 C CA . ALA A 1 154 ? 4.164 20.688 14.57 1 79.25 154 ALA A CA 1
ATOM 1058 C C . ALA A 1 154 ? 4.359 22.188 14.359 1 79.25 154 ALA A C 1
ATOM 1060 O O . ALA A 1 154 ? 4.871 22.625 13.328 1 79.25 154 ALA A O 1
ATOM 1061 N N . MET B 1 1 ? -4.07 -23.562 7.383 1 79.06 1 MET B N 1
ATOM 1062 C CA . MET B 1 1 ? -4.168 -22.172 6.941 1 79.06 1 MET B CA 1
ATOM 1063 C C . MET B 1 1 ? -2.996 -21.797 6.035 1 79.06 1 MET B C 1
ATOM 1065 O O . MET B 1 1 ? -1.862 -22.219 6.281 1 79.06 1 MET B O 1
ATOM 1069 N N . THR B 1 2 ? -3.406 -21.25 4.867 1 90.44 2 THR B N 1
ATOM 1070 C CA . THR B 1 2 ? -2.355 -20.891 3.922 1 90.44 2 THR B CA 1
ATOM 1071 C C . THR B 1 2 ? -1.505 -19.75 4.473 1 90.44 2 THR B C 1
ATOM 1073 O O . THR B 1 2 ? -2.016 -18.672 4.738 1 90.44 2 THR B O 1
ATOM 1076 N N . THR B 1 3 ? -0.252 -20.031 4.648 1 94.06 3 THR B N 1
ATOM 1077 C CA . THR B 1 3 ? 0.64 -19 5.164 1 94.06 3 THR B CA 1
ATOM 1078 C C . THR B 1 3 ? 1.238 -18.188 4.02 1 94.06 3 THR B C 1
ATOM 1080 O O . THR B 1 3 ? 1.222 -18.625 2.867 1 94.06 3 THR B O 1
ATOM 1083 N N . GLY B 1 4 ? 1.729 -17.031 4.344 1 96.75 4 GLY B N 1
ATOM 1084 C CA . GLY B 1 4 ? 2.451 -16.234 3.363 1 96.75 4 GLY B CA 1
ATOM 1085 C C . GLY B 1 4 ? 3.666 -16.953 2.797 1 96.75 4 GLY B C 1
ATOM 1086 O O . GLY B 1 4 ? 3.955 -16.844 1.604 1 96.75 4 GLY B O 1
ATOM 1087 N N . GLU B 1 5 ? 4.367 -17.672 3.658 1 97.06 5 GLU B N 1
ATOM 1088 C CA . GLU B 1 5 ? 5.547 -18.422 3.236 1 97.06 5 GLU B CA 1
ATOM 1089 C C . GLU B 1 5 ? 5.191 -19.453 2.172 1 97.06 5 GLU B C 1
ATOM 1091 O O . GLU B 1 5 ? 5.926 -19.625 1.197 1 97.06 5 GLU B O 1
ATOM 1096 N N . THR B 1 6 ? 4.113 -20.109 2.408 1 97.12 6 THR B N 1
ATOM 1097 C CA . THR B 1 6 ? 3.654 -21.094 1.444 1 97.12 6 THR B CA 1
ATOM 1098 C C . THR B 1 6 ? 3.311 -20.438 0.111 1 97.12 6 THR B C 1
ATOM 1100 O O . THR B 1 6 ? 3.629 -20.984 -0.953 1 97.12 6 THR B O 1
ATOM 1103 N N . LEU B 1 7 ? 2.666 -19.297 0.138 1 98.19 7 LEU B N 1
ATOM 1104 C CA . LEU B 1 7 ? 2.307 -18.578 -1.078 1 98.19 7 LEU B CA 1
ATOM 1105 C C . LEU B 1 7 ? 3.553 -18.172 -1.862 1 98.19 7 LEU B C 1
ATOM 1107 O O . LEU B 1 7 ? 3.625 -18.391 -3.074 1 98.19 7 LEU B O 1
ATOM 1111 N N . VAL B 1 8 ? 4.5 -17.594 -1.158 1 97.88 8 VAL B N 1
ATOM 1112 C CA . VAL B 1 8 ? 5.73 -17.141 -1.794 1 97.88 8 VAL B CA 1
ATOM 1113 C C . VAL B 1 8 ? 6.449 -18.312 -2.447 1 97.88 8 VAL B C 1
ATOM 1115 O O . VAL B 1 8 ? 6.891 -18.219 -3.594 1 97.88 8 VAL B O 1
ATOM 1118 N N . THR B 1 9 ? 6.496 -19.438 -1.724 1 97.44 9 THR B N 1
ATOM 1119 C CA . THR B 1 9 ? 7.145 -20.625 -2.244 1 97.44 9 THR B CA 1
ATOM 1120 C C . THR B 1 9 ? 6.457 -21.109 -3.521 1 97.44 9 THR B C 1
ATOM 1122 O O . THR B 1 9 ? 7.121 -21.375 -4.527 1 97.44 9 THR B O 1
ATOM 1125 N N . HIS B 1 10 ? 5.184 -21.203 -3.479 1 97.75 10 HIS B N 1
ATOM 1126 C CA . HIS B 1 10 ? 4.43 -21.672 -4.633 1 97.75 10 HIS B CA 1
ATOM 1127 C C . HIS B 1 10 ? 4.59 -20.734 -5.824 1 97.75 10 HIS B C 1
ATOM 1129 O O . HIS B 1 10 ? 4.734 -21.188 -6.961 1 97.75 10 HIS B O 1
ATOM 1135 N N . LEU B 1 11 ? 4.512 -19.469 -5.609 1 98.62 11 LEU B N 1
ATOM 1136 C CA . LEU B 1 11 ? 4.641 -18.484 -6.684 1 98.62 11 LEU B CA 1
ATOM 1137 C C . LEU B 1 11 ? 6.02 -18.562 -7.328 1 98.62 11 LEU B C 1
ATOM 1139 O O . LEU B 1 11 ? 6.141 -18.484 -8.555 1 98.62 11 LEU B O 1
ATOM 1143 N N . ILE B 1 12 ? 7.035 -18.719 -6.5 1 98 12 ILE B N 1
ATOM 1144 C CA . ILE B 1 12 ? 8.391 -18.859 -7.02 1 98 12 ILE B CA 1
ATOM 1145 C C . ILE B 1 12 ? 8.484 -20.094 -7.91 1 98 12 ILE B C 1
ATOM 1147 O O . ILE B 1 12 ? 9 -20.016 -9.031 1 98 12 ILE B O 1
ATOM 1151 N N . GLU B 1 13 ? 7.996 -21.188 -7.418 1 97.94 13 GLU B N 1
ATOM 1152 C CA . GLU B 1 13 ? 8.047 -22.453 -8.156 1 97.94 13 GLU B CA 1
ATOM 1153 C C . GLU B 1 13 ? 7.344 -22.328 -9.5 1 97.94 13 GLU B C 1
ATOM 1155 O O . GLU B 1 13 ? 7.766 -22.938 -10.484 1 97.94 13 GLU B O 1
ATOM 1160 N N . ARG B 1 14 ? 6.367 -21.531 -9.562 1 98.06 14 ARG B N 1
ATOM 1161 C CA . ARG B 1 14 ? 5.547 -21.406 -10.766 1 98.06 14 ARG B CA 1
ATOM 1162 C C . ARG B 1 14 ? 6.047 -20.281 -11.656 1 98.06 14 ARG B C 1
ATOM 1164 O O . ARG B 1 14 ? 5.613 -20.141 -12.805 1 98.06 14 ARG B O 1
ATOM 1171 N N . GLY B 1 15 ? 6.926 -19.406 -11.156 1 98.38 15 GLY B N 1
ATOM 1172 C CA . GLY B 1 15 ? 7.398 -18.234 -11.883 1 98.38 15 GLY B CA 1
ATOM 1173 C C . GLY B 1 15 ? 6.324 -17.188 -12.062 1 98.38 15 GLY B C 1
ATOM 1174 O O . GLY B 1 15 ? 6.27 -16.516 -13.102 1 98.38 15 GLY B O 1
ATOM 1175 N N . GLU B 1 16 ? 5.41 -17.109 -11.102 1 98.75 16 GLU B N 1
ATOM 1176 C CA . GLU B 1 16 ? 4.285 -16.188 -11.172 1 98.75 16 GLU B CA 1
ATOM 1177 C C . GLU B 1 16 ? 4.434 -15.07 -10.148 1 98.75 16 GLU B C 1
ATOM 1179 O O . GLU B 1 16 ? 5.156 -15.211 -9.156 1 98.75 16 GLU B O 1
ATOM 1184 N N . THR B 1 17 ? 3.764 -13.969 -10.398 1 98.94 17 THR B N 1
ATOM 1185 C CA . THR B 1 17 ? 3.881 -12.789 -9.547 1 98.94 17 THR B CA 1
ATOM 1186 C C . THR B 1 17 ? 2.508 -12.344 -9.047 1 98.94 17 THR B C 1
ATOM 1188 O O . THR B 1 17 ? 1.48 -12.797 -9.555 1 98.94 17 THR B O 1
ATOM 1191 N N . VAL B 1 18 ? 2.543 -11.477 -7.98 1 98.94 18 VAL B N 1
ATOM 1192 C CA . VAL B 1 18 ? 1.291 -11.039 -7.375 1 98.94 18 VAL B CA 1
ATOM 1193 C C . VAL B 1 18 ? 1.361 -9.547 -7.066 1 98.94 18 VAL B C 1
ATOM 1195 O O . VAL B 1 18 ? 2.443 -9.008 -6.824 1 98.94 18 VAL B O 1
ATOM 1198 N N . ALA B 1 19 ? 0.227 -8.883 -7.168 1 98.94 19 ALA B N 1
ATOM 1199 C CA . ALA B 1 19 ? 0.025 -7.492 -6.77 1 98.94 19 ALA B CA 1
ATOM 1200 C C . ALA B 1 19 ? -1.295 -7.324 -6.023 1 98.94 19 ALA B C 1
ATOM 1202 O O . ALA B 1 19 ? -2.166 -8.195 -6.082 1 98.94 19 ALA B O 1
ATOM 1203 N N . THR B 1 20 ? -1.427 -6.242 -5.309 1 98.94 20 THR B N 1
ATOM 1204 C CA . THR B 1 20 ? -2.607 -6.066 -4.469 1 98.94 20 THR B CA 1
ATOM 1205 C C . THR B 1 20 ? -3.221 -4.684 -4.68 1 98.94 20 THR B C 1
ATOM 1207 O O . THR B 1 20 ? -2.506 -3.721 -4.969 1 98.94 20 THR B O 1
ATOM 1210 N N . ALA B 1 21 ? -4.512 -4.547 -4.613 1 99 21 ALA B N 1
ATOM 1211 C CA . ALA B 1 21 ? -5.25 -3.303 -4.426 1 99 21 ALA B CA 1
ATOM 1212 C C . ALA B 1 21 ? -6.055 -3.334 -3.127 1 99 21 ALA B C 1
ATOM 1214 O O . ALA B 1 21 ? -6.992 -4.121 -2.99 1 99 21 ALA B O 1
ATOM 1215 N N . GLU B 1 22 ? -5.668 -2.512 -2.184 1 98.94 22 GLU B N 1
ATOM 1216 C CA . GLU B 1 22 ? -6.133 -2.66 -0.807 1 98.94 22 GLU B CA 1
ATOM 1217 C C . GLU B 1 22 ? -6.852 -1.4 -0.331 1 98.94 22 GLU B C 1
ATOM 1219 O O . GLU B 1 22 ? -6.273 -0.311 -0.332 1 98.94 22 GLU B O 1
ATOM 1224 N N . SER B 1 23 ? -8.055 -1.516 0.138 1 98.12 23 SER B N 1
ATOM 1225 C CA . SER B 1 23 ? -8.812 -0.43 0.753 1 98.12 23 SER B CA 1
ATOM 1226 C C . SER B 1 23 ? -8.82 -0.556 2.273 1 98.12 23 SER B C 1
ATOM 1228 O O . SER B 1 23 ? -7.938 -0.026 2.951 1 98.12 23 SER B O 1
ATOM 1230 N N . LEU B 1 24 ? -9.453 -1.538 2.898 1 94.94 24 LEU B N 1
ATOM 1231 C CA . LEU B 1 24 ? -9.617 -1.656 4.344 1 94.94 24 LEU B CA 1
ATOM 1232 C C . LEU B 1 24 ? -8.297 -2.025 5.012 1 94.94 24 LEU B C 1
ATOM 1234 O O . LEU B 1 24 ? -8.016 -1.59 6.133 1 94.94 24 LEU B O 1
ATOM 1238 N N . THR B 1 25 ? -7.5 -2.826 4.305 1 98.06 25 THR B N 1
ATOM 1239 C CA . THR B 1 25 ? -6.215 -3.254 4.844 1 98.06 25 THR B CA 1
ATOM 1240 C C . THR B 1 25 ? -5.137 -2.215 4.555 1 98.06 25 THR B C 1
ATOM 1242 O O . THR B 1 25 ? -4.086 -2.205 5.207 1 98.06 25 THR B O 1
ATOM 1245 N N . ALA B 1 26 ? -5.332 -1.437 3.535 1 98.62 26 ALA B N 1
ATOM 1246 C CA . ALA B 1 26 ? -4.508 -0.279 3.199 1 98.62 26 ALA B CA 1
ATOM 1247 C C . ALA B 1 26 ? -3.027 -0.652 3.166 1 98.62 26 ALA B C 1
ATOM 1249 O O . ALA B 1 26 ? -2.199 0.009 3.797 1 98.62 26 ALA B O 1
ATOM 1250 N N . GLY B 1 27 ? -2.684 -1.708 2.439 1 98.88 27 GLY B N 1
ATOM 1251 C CA . GLY B 1 27 ? -1.292 -2.066 2.221 1 98.88 27 GLY B CA 1
ATOM 1252 C C . GLY B 1 27 ? -0.835 -3.232 3.076 1 98.88 27 GLY B C 1
ATOM 1253 O O . GLY B 1 27 ? 0.227 -3.811 2.834 1 98.88 27 GLY B O 1
ATOM 1254 N N . LEU B 1 28 ? -1.646 -3.715 4.051 1 98.88 28 LEU B N 1
ATOM 1255 C CA . LEU B 1 28 ? -1.238 -4.715 5.035 1 98.88 28 LEU B CA 1
ATOM 1256 C C . LEU B 1 28 ? -0.976 -6.059 4.367 1 98.88 28 LEU B C 1
ATOM 1258 O O . LEU B 1 28 ? -0.086 -6.801 4.785 1 98.88 28 LEU B O 1
ATOM 1262 N N . VAL B 1 29 ? -1.731 -6.41 3.32 1 98.88 29 VAL B N 1
ATOM 1263 C CA . VAL B 1 29 ? -1.518 -7.668 2.617 1 98.88 29 VAL B CA 1
ATOM 1264 C C . VAL B 1 29 ? -0.131 -7.676 1.979 1 98.88 29 VAL B C 1
ATOM 1266 O O . VAL B 1 29 ? 0.656 -8.602 2.197 1 98.88 29 VAL B O 1
ATOM 1269 N N . CYS B 1 30 ? 0.137 -6.637 1.215 1 98.94 30 CYS B N 1
ATOM 1270 C CA . CYS B 1 30 ? 1.417 -6.551 0.521 1 98.94 30 CYS B CA 1
ATOM 1271 C C . CYS B 1 30 ? 2.57 -6.457 1.513 1 98.94 30 CYS B C 1
ATOM 1273 O O . CYS B 1 30 ? 3.604 -7.105 1.332 1 98.94 30 CYS B O 1
ATOM 1275 N N . ALA B 1 31 ? 2.375 -5.645 2.564 1 98.81 31 ALA B N 1
ATOM 1276 C CA . ALA B 1 31 ? 3.404 -5.5 3.59 1 98.81 31 ALA B CA 1
ATOM 1277 C C . ALA B 1 31 ? 3.711 -6.84 4.25 1 98.81 31 ALA B 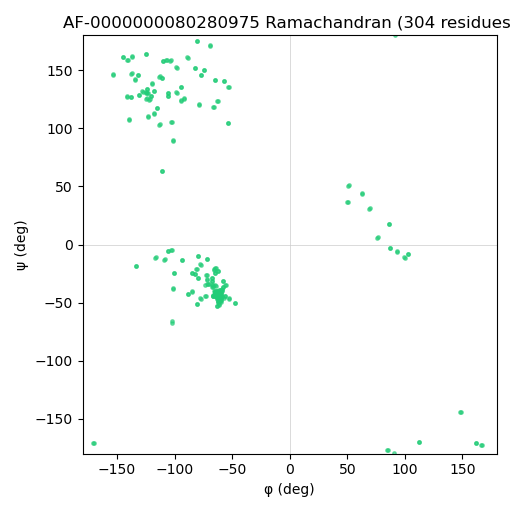C 1
ATOM 1279 O O . ALA B 1 31 ? 4.867 -7.141 4.555 1 98.81 31 ALA B O 1
ATOM 1280 N N . THR B 1 32 ? 2.693 -7.609 4.523 1 98.56 32 THR B N 1
ATOM 1281 C CA . THR B 1 32 ? 2.873 -8.914 5.145 1 98.56 32 THR B CA 1
ATOM 1282 C C . THR B 1 32 ? 3.639 -9.852 4.219 1 98.56 32 THR B C 1
ATOM 1284 O O . THR B 1 32 ? 4.566 -10.539 4.652 1 98.56 32 THR B O 1
ATOM 1287 N N . LEU B 1 33 ? 3.303 -9.875 2.947 1 98.38 33 LEU B N 1
ATOM 1288 C CA . LEU B 1 33 ? 3.984 -10.727 1.983 1 98.38 33 LEU B CA 1
ATOM 1289 C C . LEU B 1 33 ? 5.457 -10.352 1.864 1 98.38 33 LEU B C 1
ATOM 1291 O O . LEU B 1 33 ? 6.328 -11.219 1.86 1 98.38 33 LEU B O 1
ATOM 1295 N N . THR B 1 34 ? 5.758 -9.062 1.842 1 97.81 34 THR B N 1
ATOM 1296 C CA . THR B 1 34 ? 7.113 -8.594 1.564 1 97.81 34 THR B CA 1
ATOM 1297 C C . THR B 1 34 ? 7.992 -8.719 2.807 1 97.81 34 THR B C 1
ATOM 1299 O O . THR B 1 34 ? 9.211 -8.547 2.73 1 97.81 34 THR B O 1
ATOM 1302 N N . GLY B 1 35 ? 7.328 -9.016 3.941 1 96.19 35 GLY B N 1
ATOM 1303 C CA . GLY B 1 35 ? 8.102 -9.352 5.125 1 96.19 35 GLY B CA 1
ATOM 1304 C C . GLY B 1 35 ? 8.758 -10.711 5.043 1 96.19 35 GLY B C 1
ATOM 1305 O O . GLY B 1 35 ? 9.648 -11.031 5.844 1 96.19 35 GLY B O 1
ATOM 1306 N N . ILE B 1 36 ? 8.375 -11.477 4.102 1 94.12 36 ILE B N 1
ATOM 1307 C CA . ILE B 1 36 ? 8.852 -12.844 3.939 1 94.12 36 ILE B CA 1
ATOM 1308 C C . ILE B 1 36 ? 10.078 -12.859 3.025 1 94.12 36 ILE B C 1
ATOM 1310 O O . ILE B 1 36 ? 10.016 -12.367 1.896 1 94.12 36 ILE B O 1
ATOM 1314 N N . PRO B 1 37 ? 11.156 -13.453 3.523 1 87.25 37 PRO B N 1
ATOM 1315 C CA . PRO B 1 37 ? 12.336 -13.57 2.656 1 87.25 37 PRO B CA 1
ATOM 1316 C C . PRO B 1 37 ? 12.016 -14.234 1.318 1 87.25 37 PRO B C 1
ATOM 1318 O O . PRO B 1 37 ? 11.281 -15.219 1.275 1 87.25 37 PRO B O 1
ATOM 1321 N N . GLY B 1 38 ? 12.531 -13.68 0.24 1 91.19 38 GLY B N 1
ATOM 1322 C CA . GLY B 1 38 ? 12.297 -14.234 -1.084 1 91.19 38 GLY B CA 1
ATOM 1323 C C . GLY B 1 38 ? 11.109 -13.617 -1.791 1 91.19 38 GLY B C 1
ATOM 1324 O O . GLY B 1 38 ? 10.906 -13.836 -2.986 1 91.19 38 GLY B O 1
ATOM 1325 N N . SER B 1 39 ? 10.359 -12.766 -1.124 1 95.62 39 SER B N 1
ATOM 1326 C CA . SER B 1 39 ? 9.141 -12.18 -1.676 1 95.62 39 SER B CA 1
ATOM 1327 C C . SER B 1 39 ? 9.453 -11.266 -2.855 1 95.62 39 SER B C 1
ATOM 1329 O O . SER B 1 39 ? 8.602 -11.055 -3.723 1 95.62 39 SER B O 1
ATOM 1331 N N . SER B 1 40 ? 10.648 -10.75 -2.994 1 94.56 40 SER B N 1
ATOM 1332 C CA . SER B 1 40 ? 11.023 -9.844 -4.078 1 94.56 40 SER B CA 1
ATOM 1333 C C . SER B 1 40 ? 10.945 -10.539 -5.43 1 94.56 40 SER B C 1
ATOM 1335 O O . SER B 1 40 ? 10.852 -9.883 -6.469 1 94.56 40 SER B O 1
ATOM 1337 N N . ALA B 1 41 ? 10.969 -11.844 -5.453 1 96.06 41 ALA B N 1
ATOM 1338 C CA . ALA B 1 41 ? 10.891 -12.609 -6.695 1 96.06 41 ALA B CA 1
ATOM 1339 C C . ALA B 1 41 ? 9.453 -12.672 -7.211 1 96.06 41 ALA B C 1
ATOM 1341 O O . ALA B 1 41 ? 9.227 -12.953 -8.391 1 96.06 41 ALA B O 1
ATOM 1342 N N . VAL B 1 42 ? 8.516 -12.352 -6.27 1 98.31 42 VAL B N 1
ATOM 1343 C CA . VAL B 1 42 ? 7.168 -12.711 -6.699 1 98.31 42 VAL B CA 1
ATOM 1344 C C . VAL B 1 42 ? 6.215 -11.555 -6.426 1 98.31 42 VAL B C 1
ATOM 1346 O O . VAL B 1 42 ? 5.117 -11.5 -6.984 1 98.31 42 VAL B O 1
ATOM 1349 N N . VAL B 1 43 ? 6.547 -10.617 -5.574 1 98.75 43 VAL B N 1
ATOM 1350 C CA . VAL B 1 43 ? 5.672 -9.484 -5.293 1 98.75 43 VAL B CA 1
ATOM 1351 C C . VAL B 1 43 ? 6.062 -8.297 -6.176 1 98.75 43 VAL B C 1
ATOM 1353 O O . VAL B 1 43 ? 7.215 -7.855 -6.156 1 98.75 43 VAL B O 1
ATOM 1356 N N . ARG B 1 44 ? 5.133 -7.785 -6.922 1 98.81 44 ARG B N 1
ATOM 1357 C CA . ARG B 1 44 ? 5.398 -6.637 -7.785 1 98.81 44 ARG B CA 1
ATOM 1358 C C . ARG B 1 44 ? 5.172 -5.328 -7.039 1 98.81 44 ARG B C 1
ATOM 1360 O O . ARG B 1 44 ? 5.945 -4.379 -7.188 1 98.81 44 ARG B O 1
ATOM 1367 N N . GLY B 1 45 ? 4.105 -5.266 -6.281 1 98.81 45 GLY B N 1
ATOM 1368 C CA . GLY B 1 45 ? 3.633 -4.051 -5.633 1 98.81 45 GLY B CA 1
ATOM 1369 C C . GLY B 1 45 ? 2.123 -4 -5.492 1 98.81 45 GLY B C 1
ATOM 1370 O O . GLY B 1 45 ? 1.487 -5.012 -5.188 1 98.81 45 GLY B O 1
ATOM 1371 N N . GLY B 1 46 ? 1.658 -2.734 -5.652 1 98.88 46 GLY B N 1
ATOM 1372 C CA . GLY B 1 46 ? 0.214 -2.645 -5.508 1 98.88 46 GLY B CA 1
ATOM 1373 C C . GLY B 1 46 ? -0.281 -1.218 -5.355 1 98.88 46 GLY B C 1
ATOM 1374 O O . GLY B 1 46 ? 0.461 -0.267 -5.613 1 98.88 46 GLY B O 1
ATOM 1375 N N . LEU B 1 47 ? -1.562 -1.144 -5.07 1 98.94 47 LEU B N 1
ATOM 1376 C CA . LEU B 1 47 ? -2.299 0.105 -4.914 1 98.94 47 LEU B CA 1
ATOM 1377 C C . LEU B 1 47 ? -2.996 0.156 -3.559 1 98.94 47 LEU B C 1
ATOM 1379 O O . LEU B 1 47 ? -3.611 -0.825 -3.133 1 98.94 47 LEU B O 1
ATOM 1383 N N . ILE B 1 48 ? -2.814 1.264 -2.875 1 98.94 48 ILE B N 1
ATOM 1384 C CA . ILE B 1 48 ? -3.582 1.497 -1.657 1 98.94 48 ILE B CA 1
ATOM 1385 C C . ILE B 1 48 ? -4.707 2.49 -1.939 1 98.94 48 ILE B C 1
ATOM 1387 O O . ILE B 1 48 ? -4.469 3.691 -2.068 1 98.94 48 ILE B O 1
ATOM 1391 N N . VAL B 1 49 ? -5.891 1.999 -2.021 1 98.88 49 VAL B N 1
ATOM 1392 C CA . VAL B 1 49 ? -7.035 2.781 -2.471 1 98.88 49 VAL B CA 1
ATOM 1393 C C . VAL B 1 49 ? -7.988 3.021 -1.303 1 98.88 49 VAL B C 1
ATOM 1395 O O . VAL B 1 49 ? -9.18 2.695 -1.386 1 98.88 49 VAL B O 1
ATOM 1398 N N . TYR B 1 50 ? -7.535 3.711 -0.302 1 98.25 50 TYR B N 1
ATOM 1399 C CA . TYR B 1 50 ? -8.273 3.938 0.936 1 98.25 50 TYR B CA 1
ATOM 1400 C C . TYR B 1 50 ? -9.414 4.926 0.717 1 98.25 50 TYR B C 1
ATOM 1402 O O . TYR B 1 50 ? -10.508 4.742 1.253 1 98.25 50 TYR B O 1
ATOM 1410 N N . ALA B 1 51 ? -9.18 6.004 0.018 1 97.75 51 ALA B N 1
ATOM 1411 C CA . ALA B 1 51 ? -10.25 6.898 -0.409 1 97.75 51 ALA B CA 1
ATOM 1412 C C . ALA B 1 51 ? -11.008 6.312 -1.597 1 97.75 51 ALA B C 1
ATOM 1414 O O . ALA B 1 51 ? -10.406 5.73 -2.502 1 97.75 51 ALA B O 1
ATOM 1415 N N . THR B 1 52 ? -12.281 6.582 -1.639 1 96.5 52 THR B N 1
ATOM 1416 C CA . THR B 1 52 ? -13.141 5.938 -2.627 1 96.5 52 THR B CA 1
ATOM 1417 C C . THR B 1 52 ? -12.758 6.363 -4.039 1 96.5 52 THR B C 1
ATOM 1419 O O . THR B 1 52 ? -12.734 5.539 -4.957 1 96.5 52 THR B O 1
ATOM 1422 N N . ASP B 1 53 ? -12.469 7.621 -4.199 1 98 53 ASP B N 1
ATOM 1423 C CA . ASP B 1 53 ? -12.172 8.117 -5.539 1 98 53 ASP B CA 1
ATOM 1424 C C . ASP B 1 53 ? -10.891 7.48 -6.09 1 98 53 ASP B C 1
ATOM 1426 O O . ASP B 1 53 ? -10.719 7.387 -7.305 1 98 53 ASP B O 1
ATOM 1430 N N . LEU B 1 54 ? -10 7.031 -5.281 1 98.75 54 LEU B N 1
ATOM 1431 C CA . LEU B 1 54 ? -8.758 6.41 -5.719 1 98.75 54 LEU B CA 1
ATOM 1432 C C . LEU B 1 54 ? -9.016 5.023 -6.301 1 98.75 54 LEU B C 1
ATOM 1434 O O . LEU B 1 54 ? -8.234 4.531 -7.113 1 98.75 54 LEU B O 1
ATOM 1438 N N . LYS B 1 55 ? -10.094 4.383 -5.859 1 98.81 55 LYS B N 1
ATOM 1439 C CA . LYS B 1 55 ? -10.445 3.09 -6.441 1 98.81 55 LYS B CA 1
ATOM 1440 C C . LYS B 1 55 ? -10.641 3.201 -7.953 1 98.81 55 LYS B C 1
ATOM 1442 O O . LYS B 1 55 ? -10.273 2.289 -8.695 1 98.81 55 LYS B O 1
ATOM 1447 N N . ALA B 1 56 ? -11.188 4.312 -8.305 1 98.81 56 ALA B N 1
ATOM 1448 C CA . ALA B 1 56 ? -11.367 4.559 -9.734 1 98.81 56 ALA B CA 1
ATOM 1449 C C . ALA B 1 56 ? -10.07 5.055 -10.367 1 98.81 56 ALA B C 1
ATOM 1451 O O . ALA B 1 56 ? -9.586 4.469 -11.344 1 98.81 56 ALA B O 1
ATOM 1452 N N . SER B 1 57 ? -9.438 6.059 -9.836 1 98.75 57 SER B N 1
ATOM 1453 C CA . SER B 1 57 ? -8.328 6.75 -10.492 1 98.75 57 SER B CA 1
ATOM 1454 C C . SER B 1 57 ? -7.074 5.883 -10.516 1 98.75 57 SER B C 1
ATOM 1456 O O . SER B 1 57 ? -6.297 5.93 -11.469 1 98.75 57 SER B O 1
ATOM 1458 N N . LEU B 1 58 ? -6.871 5.027 -9.562 1 98.81 58 LEU B N 1
ATOM 1459 C CA . LEU B 1 58 ? -5.645 4.242 -9.508 1 98.81 58 LEU B CA 1
ATOM 1460 C C . LEU B 1 58 ? -5.883 2.824 -10.016 1 98.81 58 LEU B C 1
ATOM 1462 O O . LEU B 1 58 ? -5.035 2.256 -10.711 1 98.81 58 LEU B O 1
ATOM 1466 N N . ALA B 1 59 ? -7.078 2.254 -9.688 1 98.81 59 ALA B N 1
ATOM 1467 C CA . ALA B 1 59 ? -7.258 0.824 -9.938 1 98.81 59 ALA B CA 1
ATOM 1468 C C . ALA B 1 59 ? -8.219 0.583 -11.094 1 98.81 59 ALA B C 1
ATOM 1470 O O . ALA B 1 59 ? -8.367 -0.548 -11.562 1 98.81 59 ALA B O 1
ATOM 1471 N N . GLY B 1 60 ? -8.938 1.663 -11.5 1 98.88 60 GLY B N 1
ATOM 1472 C CA . GLY B 1 60 ? -9.805 1.535 -12.664 1 98.88 60 GLY B CA 1
ATOM 1473 C C . GLY B 1 60 ? -11.188 1.009 -12.336 1 98.88 60 GLY B C 1
ATOM 1474 O O . GLY B 1 60 ? -11.891 0.506 -13.211 1 98.88 60 GLY B O 1
ATOM 1475 N N . VAL B 1 61 ? -11.555 1.069 -11.117 1 98.88 61 VAL B N 1
ATOM 1476 C CA . VAL B 1 61 ? -12.898 0.641 -10.742 1 98.88 61 VAL B CA 1
ATOM 1477 C C . VAL B 1 61 ? -13.93 1.558 -11.391 1 98.88 61 VAL B C 1
ATOM 1479 O O . VAL B 1 61 ? -13.75 2.777 -11.43 1 98.88 61 VAL B O 1
ATOM 1482 N N . ASP B 1 62 ? -14.992 0.996 -11.812 1 98.75 62 ASP B N 1
ATOM 1483 C CA . ASP B 1 62 ? -16.062 1.732 -12.484 1 98.75 62 ASP B CA 1
ATOM 1484 C C . ASP B 1 62 ? -16.688 2.77 -11.547 1 98.75 62 ASP B C 1
ATOM 1486 O O . ASP B 1 62 ? -17.234 2.418 -10.508 1 98.75 62 ASP B O 1
ATOM 1490 N N . GLU B 1 63 ? -16.656 3.979 -12 1 98.44 63 GLU B N 1
ATOM 1491 C CA . GLU B 1 63 ? -17.188 5.062 -11.172 1 98.44 63 GLU B CA 1
ATOM 1492 C C . GLU B 1 63 ? -18.688 4.906 -10.938 1 98.44 63 GLU B C 1
ATOM 1494 O O . GLU B 1 63 ? -19.188 5.266 -9.875 1 98.44 63 GLU B O 1
ATOM 1499 N N . ASP B 1 64 ? -19.328 4.438 -11.922 1 98.38 64 ASP B N 1
ATOM 1500 C CA . ASP B 1 64 ? -20.766 4.227 -11.766 1 98.38 64 ASP B CA 1
ATOM 1501 C C . ASP B 1 64 ? -21.047 3.148 -10.719 1 98.38 64 ASP B C 1
ATOM 1503 O O . ASP B 1 64 ? -22.016 3.246 -9.969 1 98.38 64 ASP B O 1
ATOM 1507 N N . LEU B 1 65 ? -20.281 2.111 -10.734 1 98.19 65 LEU B N 1
ATOM 1508 C CA . LEU B 1 65 ? -20.391 1.068 -9.719 1 98.19 65 LEU B CA 1
ATOM 1509 C C . LEU B 1 65 ? -20.203 1.646 -8.32 1 98.19 65 LEU B C 1
ATOM 1511 O O . LEU B 1 65 ? -21 1.366 -7.414 1 98.19 65 LEU B O 1
ATOM 1515 N N . LEU B 1 66 ? -19.219 2.467 -8.141 1 97.81 66 LEU B N 1
ATOM 1516 C CA . LEU B 1 66 ? -18.922 3.092 -6.852 1 97.81 66 LEU B CA 1
ATOM 1517 C C . LEU B 1 66 ? -20.062 4.016 -6.43 1 97.81 66 LEU B C 1
ATOM 1519 O O . LEU B 1 66 ? -20.438 4.051 -5.254 1 97.81 66 LEU B O 1
ATOM 1523 N N . ALA B 1 67 ? -20.578 4.754 -7.387 1 97.06 67 ALA B N 1
ATOM 1524 C CA . ALA B 1 67 ? -21.641 5.707 -7.098 1 97.06 67 ALA B CA 1
ATOM 1525 C C . ALA B 1 67 ? -22.922 4.98 -6.691 1 97.06 67 ALA B C 1
ATOM 1527 O O . ALA B 1 67 ? -23.656 5.449 -5.812 1 97.06 67 ALA B O 1
ATOM 1528 N N . THR B 1 68 ? -23.141 3.857 -7.336 1 96.62 68 THR B N 1
ATOM 1529 C CA . THR B 1 68 ? -24.406 3.143 -7.16 1 96.62 68 THR B CA 1
ATOM 1530 C C . THR B 1 68 ? -24.359 2.244 -5.93 1 96.62 68 THR B C 1
ATOM 1532 O O . THR B 1 68 ? -25.312 2.18 -5.16 1 96.62 68 THR B O 1
ATOM 1535 N N . HIS B 1 69 ? -23.25 1.573 -5.684 1 95.69 69 HIS B N 1
ATOM 1536 C CA . HIS B 1 69 ? -23.234 0.51 -4.688 1 95.69 69 HIS B CA 1
ATOM 1537 C C . HIS B 1 69 ? -22.297 0.849 -3.537 1 95.69 69 HIS B C 1
ATOM 1539 O O . HIS B 1 69 ? -22.281 0.163 -2.512 1 95.69 69 HIS B O 1
ATOM 1545 N N . GLY B 1 70 ? -21.516 1.886 -3.746 1 96.06 70 GLY B N 1
ATOM 1546 C CA . GLY B 1 70 ? -20.516 2.225 -2.744 1 96.06 70 GLY B CA 1
ATOM 1547 C C . GLY B 1 70 ? -19.234 1.445 -2.9 1 96.06 70 GLY B C 1
ATOM 1548 O O . GLY B 1 70 ? -19.094 0.643 -3.826 1 96.06 70 GLY B O 1
ATOM 1549 N N . ALA B 1 71 ? -18.344 1.684 -1.971 1 96.94 71 ALA B N 1
ATOM 1550 C CA . ALA B 1 71 ? -16.984 1.156 -2.068 1 96.94 71 ALA B CA 1
ATOM 1551 C C . ALA B 1 71 ? -16.922 -0.293 -1.594 1 96.94 71 ALA B C 1
ATOM 1553 O O . ALA B 1 71 ? -16 -1.036 -1.963 1 96.94 71 ALA B O 1
ATOM 1554 N N . VAL B 1 72 ? -17.828 -0.704 -0.745 1 98.06 72 VAL B N 1
ATOM 1555 C CA . VAL B 1 72 ? -17.812 -2.035 -0.15 1 98.06 72 VAL B CA 1
ATOM 1556 C C . VAL B 1 72 ? -18.828 -2.928 -0.858 1 98.06 72 VAL B C 1
ATOM 1558 O O . VAL B 1 72 ? -19.969 -3.068 -0.401 1 98.06 72 VAL B O 1
ATOM 1561 N N . HIS B 1 73 ? -18.281 -3.578 -1.906 1 98.12 73 HIS B N 1
ATOM 1562 C CA . HIS B 1 73 ? -19.094 -4.43 -2.771 1 98.12 73 HIS B CA 1
ATOM 1563 C C . HIS B 1 73 ? -18.25 -5.516 -3.424 1 98.12 73 HIS B C 1
ATOM 1565 O O . HIS B 1 73 ? -17.094 -5.266 -3.803 1 98.12 73 HIS B O 1
ATOM 1571 N N . PRO B 1 74 ? -18.859 -6.73 -3.648 1 98.62 74 PRO B N 1
ATOM 1572 C CA . PRO B 1 74 ? -18.062 -7.812 -4.25 1 98.62 74 PRO B CA 1
ATOM 1573 C C . PRO B 1 74 ? -17.516 -7.445 -5.621 1 98.62 74 PRO B C 1
ATOM 1575 O O . PRO B 1 74 ? -16.359 -7.758 -5.922 1 98.62 74 PRO B O 1
ATOM 1578 N N . GLU B 1 75 ? -18.281 -6.773 -6.395 1 98.69 75 GLU B N 1
ATOM 1579 C CA . GLU B 1 75 ? -17.828 -6.402 -7.727 1 98.69 75 GLU B CA 1
ATOM 1580 C C . GLU B 1 75 ? -16.688 -5.391 -7.652 1 98.69 75 GLU B C 1
ATOM 1582 O O . GLU B 1 75 ? -15.797 -5.379 -8.508 1 98.69 75 GLU B O 1
ATOM 1587 N N . VAL B 1 76 ? -16.688 -4.551 -6.633 1 98.81 76 VAL B N 1
ATOM 1588 C CA . VAL B 1 76 ? -15.578 -3.627 -6.414 1 98.81 76 VAL B CA 1
ATOM 1589 C C . VAL B 1 76 ? -14.305 -4.41 -6.102 1 98.81 76 VAL B C 1
ATOM 1591 O O . VAL B 1 76 ? -13.242 -4.117 -6.648 1 98.81 76 VAL B O 1
ATOM 1594 N N . ALA B 1 77 ? -14.422 -5.438 -5.336 1 98.94 77 ALA B N 1
ATOM 1595 C CA . ALA B 1 77 ? -13.266 -6.27 -5.008 1 98.94 77 ALA B CA 1
ATOM 1596 C C . ALA B 1 77 ? -12.688 -6.926 -6.258 1 98.94 77 ALA B C 1
ATOM 1598 O O . ALA B 1 77 ? -11.469 -6.996 -6.43 1 98.94 77 ALA B O 1
ATOM 1599 N N . ALA B 1 78 ? -13.57 -7.391 -7.109 1 98.94 78 ALA B N 1
ATOM 1600 C CA . ALA B 1 78 ? -13.141 -8.023 -8.359 1 98.94 78 ALA B CA 1
ATOM 1601 C C . ALA B 1 78 ? -12.398 -7.023 -9.242 1 98.94 78 ALA B C 1
ATOM 1603 O O . ALA B 1 78 ? -11.352 -7.344 -9.812 1 98.94 78 ALA B O 1
ATOM 1604 N N . GLN B 1 79 ? -12.945 -5.871 -9.336 1 98.94 79 GLN B N 1
ATOM 1605 C CA . GLN B 1 79 ? -12.328 -4.859 -10.18 1 98.94 79 GLN B CA 1
ATOM 1606 C C . GLN B 1 79 ? -11.023 -4.352 -9.57 1 98.94 79 GLN B C 1
ATOM 1608 O O . GLN B 1 79 ? -10.078 -4.02 -10.289 1 98.94 79 GLN B O 1
ATOM 1613 N N . LEU B 1 80 ? -11.008 -4.312 -8.273 1 98.94 80 LEU B N 1
ATOM 1614 C CA . LEU B 1 80 ? -9.75 -3.977 -7.613 1 98.94 80 LEU B CA 1
ATOM 1615 C C . LEU B 1 80 ? -8.68 -5.016 -7.93 1 98.94 80 LEU B C 1
ATOM 1617 O O . LEU B 1 80 ? -7.531 -4.66 -8.219 1 98.94 80 LEU B O 1
ATOM 1621 N N . ALA B 1 81 ? -9.039 -6.258 -7.863 1 98.94 81 ALA B N 1
ATOM 1622 C CA . ALA B 1 81 ? -8.094 -7.324 -8.18 1 98.94 81 ALA B CA 1
ATOM 1623 C C . ALA B 1 81 ? -7.582 -7.191 -9.609 1 98.94 81 ALA B C 1
ATOM 1625 O O . ALA B 1 81 ? -6.375 -7.289 -9.852 1 98.94 81 ALA B O 1
ATOM 1626 N N . THR B 1 82 ? -8.477 -6.949 -10.516 1 98.94 82 THR B N 1
ATOM 1627 C CA . THR B 1 82 ? -8.117 -6.773 -11.914 1 98.94 82 THR B CA 1
ATOM 1628 C C . THR B 1 82 ? -7.215 -5.551 -12.094 1 98.94 82 THR B C 1
ATOM 1630 O O . THR B 1 82 ? -6.219 -5.605 -12.82 1 98.94 82 THR B O 1
ATOM 1633 N N . GLY B 1 83 ? -7.621 -4.461 -11.469 1 98.94 83 GLY B N 1
ATOM 1634 C CA . GLY B 1 83 ? -6.812 -3.252 -11.523 1 98.94 83 GLY B CA 1
ATOM 1635 C C . GLY B 1 83 ? -5.395 -3.459 -11.023 1 98.94 83 GLY B C 1
ATOM 1636 O O . GLY B 1 83 ? -4.438 -2.986 -11.641 1 98.94 83 GLY B O 1
ATOM 1637 N N . ALA B 1 84 ? -5.277 -4.168 -9.906 1 98.94 84 ALA B N 1
ATOM 1638 C CA . ALA B 1 84 ? -3.953 -4.449 -9.359 1 98.94 84 ALA B CA 1
ATOM 1639 C C . ALA B 1 84 ? -3.117 -5.262 -10.344 1 98.94 84 ALA B C 1
ATOM 1641 O O . ALA B 1 84 ? -1.96 -4.926 -10.609 1 98.94 84 ALA B O 1
ATOM 1642 N N . LYS B 1 85 ? -3.693 -6.348 -10.82 1 98.94 85 LYS B N 1
ATOM 1643 C CA . LYS B 1 85 ? -3.029 -7.223 -11.781 1 98.94 85 LYS B CA 1
ATOM 1644 C C . LYS B 1 85 ? -2.531 -6.434 -12.984 1 98.94 85 LYS B C 1
ATOM 1646 O O . LYS B 1 85 ? -1.37 -6.559 -13.383 1 98.94 85 LYS B O 1
ATOM 1651 N N . ASP B 1 86 ? -3.344 -5.605 -13.516 1 98.81 86 ASP B N 1
ATOM 1652 C CA . ASP B 1 86 ? -3.055 -4.918 -14.766 1 98.81 86 ASP B CA 1
ATOM 1653 C C . ASP B 1 86 ? -2.072 -3.77 -14.547 1 98.81 86 ASP B C 1
ATOM 1655 O O . ASP B 1 86 ? -1.11 -3.617 -15.305 1 98.81 86 ASP B O 1
ATOM 1659 N N . ARG B 1 87 ? -2.266 -2.941 -13.547 1 98.81 87 ARG B N 1
ATOM 1660 C CA . ARG B 1 87 ? -1.447 -1.756 -13.32 1 98.81 87 ARG B CA 1
ATOM 1661 C C . ARG B 1 87 ? -0.027 -2.141 -12.922 1 98.81 87 ARG B C 1
ATOM 1663 O O . ARG B 1 87 ? 0.926 -1.417 -13.219 1 98.81 87 ARG B O 1
ATOM 1670 N N . CYS B 1 88 ? 0.06 -3.316 -12.281 1 98.88 88 CYS B N 1
ATOM 1671 C CA . CYS B 1 88 ? 1.377 -3.697 -11.781 1 98.88 88 CYS B CA 1
ATOM 1672 C C . CYS B 1 88 ? 2.02 -4.742 -12.688 1 98.88 88 CYS B C 1
ATOM 1674 O O . CYS B 1 88 ? 3.168 -5.137 -12.469 1 98.88 88 CYS B O 1
ATOM 1676 N N . GLY B 1 89 ? 1.297 -5.203 -13.672 1 98.75 89 GLY B N 1
ATOM 1677 C CA . GLY B 1 89 ? 1.832 -6.23 -14.547 1 98.75 89 GLY B CA 1
ATOM 1678 C C . GLY B 1 89 ? 2.135 -7.531 -13.828 1 98.75 89 GLY B C 1
ATOM 1679 O O . GLY B 1 89 ? 3.225 -8.086 -13.977 1 98.75 89 GLY B O 1
ATOM 1680 N N . ALA B 1 90 ? 1.259 -7.965 -12.992 1 98.88 90 ALA B N 1
ATOM 1681 C CA . ALA B 1 90 ? 1.446 -9.188 -12.219 1 98.88 90 ALA B CA 1
ATOM 1682 C C . ALA B 1 90 ? 0.618 -10.336 -12.789 1 98.88 90 ALA B C 1
ATOM 1684 O O . ALA B 1 90 ? -0.353 -10.102 -13.516 1 98.88 90 ALA B O 1
ATOM 1685 N N . THR B 1 91 ? 1.015 -11.539 -12.484 1 98.94 91 THR B N 1
ATOM 1686 C CA . THR B 1 91 ? 0.224 -12.703 -12.875 1 98.94 91 THR B CA 1
ATOM 1687 C C . THR B 1 91 ? -1.106 -12.727 -12.125 1 98.94 91 THR B C 1
ATOM 1689 O O . THR B 1 91 ? -2.152 -13 -12.719 1 98.94 91 THR B O 1
ATOM 1692 N N . TRP B 1 92 ? -1.062 -12.445 -10.828 1 98.94 92 TRP B N 1
ATOM 1693 C CA . TRP B 1 92 ? -2.225 -12.477 -9.945 1 98.94 92 TRP B CA 1
ATOM 1694 C C . TRP B 1 92 ? -2.467 -11.102 -9.328 1 98.94 92 TRP B C 1
ATOM 1696 O O . TRP B 1 92 ? -1.52 -10.406 -8.953 1 98.94 92 TRP B O 1
ATOM 1706 N N . GLY B 1 93 ? -3.727 -10.719 -9.258 1 98.94 93 GLY B N 1
ATOM 1707 C CA . GLY B 1 93 ? -4.141 -9.547 -8.5 1 98.94 93 GLY B CA 1
ATOM 1708 C C . GLY B 1 93 ? -5.09 -9.883 -7.363 1 98.94 93 GLY B C 1
ATOM 1709 O O . GLY B 1 93 ? -6.027 -10.664 -7.539 1 98.94 93 GLY B O 1
ATOM 1710 N N . LEU B 1 94 ? -4.816 -9.367 -6.211 1 98.94 94 LEU B N 1
ATOM 1711 C CA . LEU B 1 94 ? -5.73 -9.43 -5.074 1 98.94 94 LEU B CA 1
ATOM 1712 C C . LEU B 1 94 ? -6.395 -8.078 -4.832 1 98.94 94 LEU B C 1
ATOM 1714 O O . LEU B 1 94 ? -5.723 -7.047 -4.844 1 98.94 94 LEU B O 1
ATOM 1718 N N . GLY B 1 95 ? -7.676 -8.031 -4.703 1 98.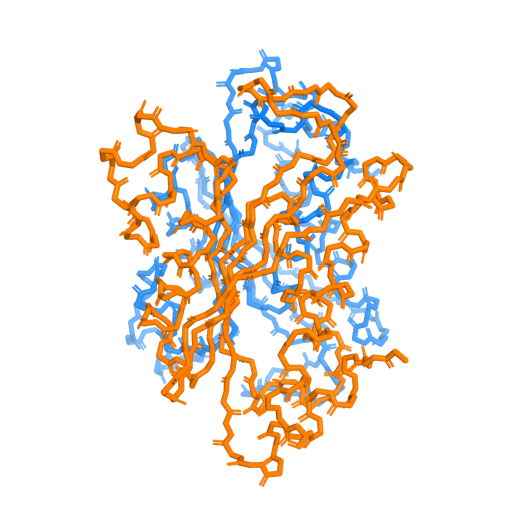94 95 GLY B N 1
ATOM 1719 C CA . GLY B 1 95 ? -8.438 -6.836 -4.391 1 98.94 95 GLY B CA 1
ATOM 1720 C C . GLY B 1 95 ? -9.242 -6.961 -3.111 1 98.94 95 GLY B C 1
ATOM 1721 O O . GLY B 1 95 ? -9.969 -7.941 -2.92 1 98.94 95 GLY B O 1
ATOM 1722 N N . LEU B 1 96 ? -9.094 -6.012 -2.189 1 98.88 96 LEU B N 1
ATOM 1723 C CA . LEU B 1 96 ? -9.797 -6.102 -0.913 1 98.88 96 LEU B CA 1
ATOM 1724 C C . LEU B 1 96 ? -10.57 -4.82 -0.625 1 98.88 96 LEU B C 1
ATOM 1726 O O . LEU B 1 96 ? -10.023 -3.721 -0.764 1 98.88 96 LEU B O 1
ATOM 1730 N N . THR B 1 97 ? -11.766 -4.938 -0.272 1 98.75 97 THR B N 1
ATOM 1731 C CA . THR B 1 97 ? -12.602 -3.879 0.282 1 98.75 97 THR B CA 1
ATOM 1732 C C . THR B 1 97 ? -13.492 -4.422 1.401 1 98.75 97 THR B C 1
ATOM 1734 O O . THR B 1 97 ? -13.656 -5.633 1.533 1 98.75 97 THR B O 1
ATOM 1737 N N . GLY B 1 98 ? -13.945 -3.521 2.244 1 98 98 GLY B N 1
ATOM 1738 C CA . GLY B 1 98 ? -14.719 -3.926 3.41 1 98 98 GLY B CA 1
ATOM 1739 C C . GLY B 1 98 ? -14.789 -2.85 4.477 1 98 98 GLY B C 1
ATOM 1740 O O . GLY B 1 98 ? -14.492 -1.684 4.211 1 98 98 GLY B O 1
ATOM 1741 N N . VAL B 1 99 ? -15.328 -3.273 5.613 1 96.56 99 VAL B N 1
ATOM 1742 C CA . VAL B 1 99 ? -15.469 -2.381 6.758 1 96.56 99 VAL B CA 1
ATOM 1743 C C . VAL B 1 99 ? -14.75 -2.975 7.969 1 96.56 99 VAL B C 1
ATOM 1745 O O . VAL B 1 99 ? -15.203 -3.963 8.547 1 96.56 99 VAL B O 1
ATOM 1748 N N . ALA B 1 100 ? -13.672 -2.365 8.328 1 94.88 100 ALA B N 1
ATOM 1749 C CA . ALA B 1 100 ? -12.891 -2.887 9.438 1 94.88 100 ALA B CA 1
ATOM 1750 C C . ALA B 1 100 ? -13.492 -2.479 10.781 1 94.88 100 ALA B C 1
ATOM 1752 O O . ALA B 1 100 ? -13.312 -3.162 11.789 1 94.88 100 ALA B O 1
ATOM 1753 N N . GLY B 1 101 ? -14.328 -1.357 10.695 1 91.62 101 GLY B N 1
ATOM 1754 C CA . GLY B 1 101 ? -14.953 -0.874 11.922 1 91.62 101 GLY B CA 1
ATOM 1755 C C . GLY B 1 101 ? -14.133 0.174 12.641 1 91.62 101 GLY B C 1
ATOM 1756 O O . GLY B 1 101 ? -13.094 0.614 12.133 1 91.62 101 GLY B O 1
ATOM 1757 N N . PRO B 1 102 ? -14.719 0.68 13.859 1 90.31 102 PRO B N 1
ATOM 1758 C CA . PRO B 1 102 ? -15.867 0.175 14.625 1 90.31 102 PRO B CA 1
ATOM 1759 C C . PRO B 1 102 ? -17.203 0.586 14.023 1 90.31 102 PRO B C 1
ATOM 1761 O O . PRO B 1 102 ? -18.219 -0.057 14.281 1 90.31 102 PRO B O 1
ATOM 1764 N N . ALA B 1 103 ? -17.172 1.693 13.383 1 89.88 103 ALA B N 1
ATOM 1765 C CA . ALA B 1 103 ? -18.422 2.141 12.781 1 89.88 103 ALA B CA 1
ATOM 1766 C C . ALA B 1 103 ? -18.656 1.457 11.438 1 89.88 103 ALA B C 1
ATOM 1768 O O . ALA B 1 103 ? -17.703 1.029 10.773 1 89.88 103 ALA B O 1
ATOM 1769 N N . GLY B 1 104 ? -19.906 1.29 11.062 1 90 104 GLY B N 1
ATOM 1770 C CA . GLY B 1 104 ? -20.25 0.844 9.727 1 90 104 GLY B CA 1
ATOM 1771 C C . GLY B 1 104 ? -19.953 1.883 8.656 1 90 104 GLY B C 1
ATOM 1772 O O . GLY B 1 104 ? -19.578 3.014 8.977 1 90 104 GLY B O 1
ATOM 1773 N N . GLN B 1 105 ? -20.094 1.399 7.418 1 87.06 105 GLN B N 1
ATOM 1774 C CA . GLN B 1 105 ? -19.875 2.277 6.273 1 87.06 105 GLN B CA 1
ATOM 1775 C C . GLN B 1 105 ? -20.875 1.983 5.16 1 87.06 105 GLN B C 1
ATOM 1777 O O . GLN B 1 105 ? -21.031 0.833 4.742 1 87.06 105 GLN B O 1
ATOM 1782 N N . ASP B 1 106 ? -21.547 3.006 4.715 1 84.69 106 ASP B N 1
ATOM 1783 C CA . ASP B 1 106 ? -22.484 2.92 3.594 1 84.69 106 ASP B CA 1
ATOM 1784 C C . ASP B 1 106 ? -23.469 1.77 3.787 1 84.69 106 ASP B C 1
ATOM 1786 O O . ASP B 1 106 ? -23.719 0.993 2.863 1 84.69 106 ASP B O 1
ATOM 1790 N N . GLY B 1 107 ? -23.828 1.601 5 1 91 107 GLY B N 1
ATOM 1791 C CA . GLY B 1 107 ? -24.844 0.61 5.301 1 91 107 GLY B CA 1
ATOM 1792 C C . GLY B 1 107 ? -24.281 -0.781 5.516 1 91 107 GLY B C 1
ATOM 1793 O O . GLY B 1 107 ? -25.031 -1.725 5.785 1 91 107 GLY B O 1
ATOM 1794 N N . VAL B 1 108 ? -23.016 -0.901 5.344 1 95.19 108 VAL B N 1
ATOM 1795 C CA . VAL B 1 108 ? -22.375 -2.201 5.516 1 95.19 108 VAL B CA 1
ATOM 1796 C C . VAL B 1 108 ? -21.844 -2.328 6.938 1 95.19 108 VAL B C 1
ATOM 1798 O O . VAL B 1 108 ? -21.219 -1.399 7.461 1 95.19 108 VAL B O 1
ATOM 1801 N N . ALA B 1 109 ? -22.078 -3.523 7.605 1 96.25 109 ALA B N 1
ATOM 1802 C CA . ALA B 1 109 ? -21.688 -3.746 8.992 1 96.25 109 ALA B CA 1
ATOM 1803 C C . ALA B 1 109 ? -20.188 -3.945 9.117 1 96.25 109 ALA B C 1
ATOM 1805 O O . ALA B 1 109 ? -19.547 -4.496 8.219 1 96.25 109 ALA B O 1
ATOM 1806 N N . PRO B 1 110 ? -19.609 -3.559 10.266 1 96.62 110 PRO B N 1
ATOM 1807 C CA . PRO B 1 110 ? -18.188 -3.877 10.508 1 96.62 110 PRO B CA 1
ATOM 1808 C C . PRO B 1 110 ? -17.906 -5.375 10.43 1 96.62 110 PRO B C 1
ATOM 1810 O O . PRO B 1 110 ? -18.719 -6.188 10.875 1 96.62 110 PRO B O 1
ATOM 1813 N N . GLY B 1 111 ? -16.734 -5.676 9.828 1 98.06 111 GLY B N 1
ATOM 1814 C CA . GLY B 1 111 ? -16.344 -7.078 9.727 1 98.06 111 GLY B CA 1
ATOM 1815 C C . GLY B 1 111 ? -16.641 -7.684 8.375 1 98.06 111 GLY B C 1
ATOM 1816 O O . GLY B 1 111 ? -16.141 -8.758 8.039 1 98.06 111 GLY B O 1
ATOM 1817 N N . THR B 1 112 ? -17.422 -6.973 7.504 1 98.62 112 THR B N 1
ATOM 1818 C CA . THR B 1 112 ? -17.672 -7.434 6.141 1 98.62 112 THR B CA 1
ATOM 1819 C C . THR B 1 112 ? -16.484 -7.125 5.238 1 98.62 112 THR B C 1
ATOM 1821 O O . THR B 1 112 ? -16.094 -5.965 5.09 1 98.62 112 THR B O 1
ATOM 1824 N N . VAL B 1 113 ? -15.914 -8.211 4.664 1 98.81 113 VAL B N 1
ATOM 1825 C CA . VAL B 1 113 ? -14.75 -8.055 3.801 1 98.81 113 VAL B CA 1
ATOM 1826 C C . VAL B 1 113 ? -14.961 -8.82 2.498 1 98.81 113 VAL B C 1
ATOM 1828 O O . VAL B 1 113 ? -15.383 -9.984 2.514 1 98.81 113 VAL B O 1
ATOM 1831 N N . HIS B 1 114 ? -14.766 -8.148 1.421 1 98.94 114 HIS B N 1
ATOM 1832 C CA . HIS B 1 114 ? -14.742 -8.797 0.114 1 98.94 114 HIS B CA 1
ATOM 1833 C C . HIS B 1 114 ? -13.32 -8.898 -0.427 1 98.94 114 HIS B C 1
ATOM 1835 O O . HIS B 1 114 ? -12.609 -7.898 -0.51 1 98.94 114 HIS B O 1
ATOM 1841 N N . VAL B 1 115 ? -12.977 -10.117 -0.793 1 98.94 115 VAL B N 1
ATOM 1842 C CA . VAL B 1 115 ? -11.664 -10.391 -1.366 1 98.94 115 VAL B CA 1
ATOM 1843 C C . VAL B 1 115 ? -11.812 -10.852 -2.812 1 98.94 115 VAL B C 1
ATOM 1845 O O . VAL B 1 115 ? -12.453 -11.875 -3.082 1 98.94 115 VAL B O 1
ATOM 1848 N N . GLY B 1 116 ? -11.258 -10.07 -3.709 1 98.94 116 GLY B N 1
ATOM 1849 C CA . GLY B 1 116 ? -11.219 -10.445 -5.113 1 98.94 116 GLY B CA 1
ATOM 1850 C C . GLY B 1 116 ? -9.898 -11.055 -5.531 1 98.94 116 GLY B C 1
ATOM 1851 O O . GLY B 1 116 ? -8.859 -10.758 -4.941 1 98.94 116 GLY B O 1
ATOM 1852 N N . LEU B 1 117 ? -9.945 -11.898 -6.527 1 98.94 117 LEU B N 1
ATOM 1853 C CA . LEU B 1 117 ? -8.766 -12.516 -7.129 1 98.94 117 LEU B CA 1
ATOM 1854 C C . LEU B 1 117 ? -8.883 -12.531 -8.648 1 98.94 117 LEU B C 1
ATOM 1856 O O . LEU B 1 117 ? -9.891 -12.977 -9.195 1 98.94 117 LEU B O 1
ATOM 1860 N N . ALA B 1 118 ? -7.867 -12 -9.289 1 98.94 118 ALA B N 1
ATOM 1861 C CA . ALA B 1 118 ? -7.773 -12.023 -10.742 1 98.94 118 ALA B CA 1
ATOM 1862 C C . ALA B 1 118 ? -6.469 -12.68 -11.195 1 98.94 118 ALA B C 1
ATOM 1864 O O . ALA B 1 118 ? -5.406 -12.406 -10.641 1 98.94 118 ALA B O 1
ATOM 1865 N N . GLY B 1 119 ? -6.488 -13.539 -12.109 1 98.69 119 GLY B N 1
ATOM 1866 C CA . GLY B 1 119 ? -5.332 -14.219 -12.68 1 98.69 119 GLY B CA 1
ATOM 1867 C C . GLY B 1 119 ? -5.664 -15.031 -13.914 1 98.69 119 GLY B C 1
ATOM 1868 O O . GLY B 1 119 ? -6.699 -14.82 -14.547 1 98.69 119 GLY B O 1
ATOM 1869 N N . PRO B 1 120 ? -4.742 -15.828 -14.391 1 97.62 120 PRO B N 1
ATOM 1870 C CA . PRO B 1 120 ? -4.992 -16.625 -15.594 1 97.62 120 PRO B CA 1
ATOM 1871 C C . PRO B 1 120 ? -6.258 -17.469 -15.5 1 97.62 120 PRO B C 1
ATOM 1873 O O . PRO B 1 120 ? -6.281 -18.469 -14.781 1 97.62 120 PRO B O 1
ATOM 1876 N N . GLY B 1 121 ? -7.336 -16.969 -16.234 1 97.12 121 GLY B N 1
ATOM 1877 C CA . GLY B 1 121 ? -8.586 -17.719 -16.297 1 97.12 121 GLY B CA 1
ATOM 1878 C C . GLY B 1 121 ? -9.406 -17.609 -15.039 1 97.12 121 GLY B C 1
ATOM 1879 O O . GLY B 1 121 ? -10.359 -18.359 -14.836 1 97.12 121 GLY B O 1
ATOM 1880 N N . VAL B 1 122 ? -8.977 -16.797 -14.172 1 98.12 122 VAL B N 1
ATOM 1881 C CA . VAL B 1 122 ? -9.641 -16.734 -12.875 1 98.12 122 VAL B CA 1
ATOM 1882 C C . VAL B 1 122 ? -10.078 -15.289 -12.594 1 98.12 122 VAL B C 1
ATOM 1884 O O . VAL B 1 122 ? -9.305 -14.352 -12.812 1 98.12 122 VAL B O 1
ATOM 1887 N N . LEU B 1 123 ? -11.258 -15.039 -12.32 1 98.81 123 LEU B N 1
ATOM 1888 C CA . LEU B 1 123 ? -11.82 -13.859 -11.68 1 98.81 123 LEU B CA 1
ATOM 1889 C C . LEU B 1 123 ? -12.914 -14.242 -10.695 1 98.81 123 LEU B C 1
ATOM 1891 O O . LEU B 1 123 ? -14 -14.648 -11.094 1 98.81 123 LEU B O 1
ATOM 1895 N N . THR B 1 124 ? -12.57 -14.094 -9.375 1 98.88 124 THR B N 1
ATOM 1896 C CA . THR B 1 124 ? -13.5 -14.57 -8.359 1 98.88 124 THR B CA 1
ATOM 1897 C C . THR B 1 124 ? -13.469 -13.656 -7.133 1 98.88 124 THR B C 1
ATOM 1899 O O . THR B 1 124 ? -12.586 -12.805 -7.004 1 98.88 124 THR B O 1
ATOM 1902 N N . VAL B 1 125 ? -14.492 -13.758 -6.371 1 98.88 125 VAL B N 1
ATOM 1903 C CA . VAL B 1 125 ? -14.602 -12.969 -5.145 1 98.88 125 VAL B CA 1
ATOM 1904 C C . VAL B 1 125 ? -15.07 -13.867 -3.998 1 98.88 125 VAL B C 1
ATOM 1906 O O . VAL B 1 125 ? -15.859 -14.789 -4.207 1 98.88 125 VAL B O 1
ATOM 1909 N N . ARG B 1 126 ? -14.555 -13.648 -2.852 1 98.88 126 ARG B N 1
ATOM 1910 C CA . ARG B 1 126 ? -15 -14.273 -1.612 1 98.88 126 ARG B CA 1
ATOM 1911 C C . ARG B 1 126 ? -15.391 -13.227 -0.573 1 98.88 126 ARG B C 1
ATOM 1913 O O . ARG B 1 126 ? -14.641 -12.281 -0.331 1 98.88 126 ARG B O 1
ATOM 1920 N N . THR B 1 127 ? -16.531 -13.391 -0.001 1 98.81 127 THR B N 1
ATOM 1921 C CA . THR B 1 127 ? -16.969 -12.508 1.073 1 98.81 127 THR B CA 1
ATOM 1922 C C . THR B 1 127 ? -16.719 -13.148 2.436 1 98.81 127 THR B C 1
ATOM 1924 O O . THR B 1 127 ? -17.062 -14.312 2.654 1 98.81 127 THR B O 1
ATOM 1927 N N . LEU B 1 128 ? -16.125 -12.406 3.307 1 98.75 128 LEU B N 1
ATOM 1928 C CA . LEU B 1 128 ? -15.828 -12.859 4.66 1 98.75 128 LEU B CA 1
ATOM 1929 C C . LEU B 1 128 ? -16.641 -12.078 5.684 1 98.75 128 LEU B C 1
ATOM 1931 O O . LEU B 1 128 ? -16.891 -10.883 5.504 1 98.75 128 LEU B O 1
ATOM 1935 N N . ASP B 1 129 ? -17.047 -12.734 6.715 1 98.38 129 ASP B N 1
ATOM 1936 C CA . ASP B 1 129 ? -17.625 -12.148 7.914 1 98.38 129 ASP B CA 1
ATOM 1937 C C . ASP B 1 129 ? -16.719 -12.336 9.125 1 98.38 129 ASP B C 1
ATOM 1939 O O . ASP B 1 129 ? -16.672 -13.422 9.711 1 98.38 129 ASP B O 1
ATOM 1943 N N . LEU B 1 130 ? -16.078 -11.227 9.453 1 98.31 130 LEU B N 1
ATOM 1944 C CA . LEU B 1 130 ? -15.008 -11.312 10.445 1 98.31 130 LEU B CA 1
ATOM 1945 C C . LEU B 1 130 ? -15.414 -10.609 11.734 1 98.31 130 LEU B C 1
ATOM 1947 O O . LEU B 1 130 ? -16.078 -9.562 11.695 1 98.31 130 LEU B O 1
ATOM 1951 N N . SER B 1 131 ? -15.031 -11.141 12.859 1 96.81 131 SER B N 1
ATOM 1952 C CA . SER B 1 131 ? -15.352 -10.578 14.164 1 96.81 131 SER B CA 1
ATOM 1953 C C . SER B 1 131 ? -14.133 -9.93 14.805 1 96.81 131 SER B C 1
ATOM 1955 O O . SER B 1 131 ? -12.992 -10.219 14.422 1 96.81 131 SER B O 1
ATOM 1957 N N . GLY B 1 132 ? -14.469 -9.008 15.781 1 96.44 132 GLY B N 1
ATOM 1958 C CA . GLY B 1 132 ? -13.398 -8.406 16.562 1 96.44 132 GLY B CA 1
ATOM 1959 C C . GLY B 1 132 ? -13.227 -6.926 16.281 1 96.44 132 GLY B C 1
ATOM 1960 O O . GLY B 1 132 ? -14.109 -6.289 15.703 1 96.44 132 GLY B O 1
ATOM 1961 N N . ASP B 1 133 ? -12.102 -6.465 16.844 1 96.12 133 ASP B N 1
ATOM 1962 C CA . ASP B 1 133 ? -11.797 -5.047 16.641 1 96.12 133 ASP B CA 1
ATOM 1963 C C . ASP B 1 133 ? -11.164 -4.809 15.273 1 96.12 133 ASP B C 1
ATOM 1965 O O . ASP B 1 133 ? -10.992 -5.742 14.492 1 96.12 133 ASP B O 1
ATOM 1969 N N . ARG B 1 134 ? -10.922 -3.588 14.914 1 96.38 134 ARG B N 1
ATOM 1970 C CA . ARG B 1 134 ? -10.367 -3.17 13.633 1 96.38 134 ARG B CA 1
ATOM 1971 C C . ARG B 1 134 ? -9.141 -3.996 13.266 1 96.38 134 ARG B C 1
ATOM 1973 O O . ARG B 1 134 ? -9.031 -4.5 12.148 1 96.38 134 ARG B O 1
ATOM 1980 N N . ALA B 1 135 ? -8.195 -4.133 14.164 1 97.25 135 ALA B N 1
ATOM 1981 C CA . ALA B 1 135 ? -6.965 -4.883 13.922 1 97.25 135 ALA B CA 1
ATOM 1982 C C . ALA B 1 135 ? -7.266 -6.344 13.602 1 97.25 135 ALA B C 1
ATOM 1984 O O . ALA B 1 135 ? -6.664 -6.922 12.695 1 97.25 135 ALA B O 1
ATOM 1985 N N . SER B 1 136 ? -8.18 -6.941 14.336 1 97.94 136 SER B N 1
ATOM 1986 C CA . SER B 1 136 ? -8.547 -8.336 14.125 1 97.94 136 SER B CA 1
ATOM 1987 C C . SER B 1 136 ? -9.172 -8.547 12.75 1 97.94 136 SER B C 1
ATOM 1989 O O . SER B 1 136 ? -8.898 -9.547 12.086 1 97.94 136 SER B O 1
ATOM 1991 N N . VAL B 1 137 ? -10 -7.621 12.328 1 97.94 137 VAL B N 1
ATOM 1992 C CA . VAL B 1 137 ? -10.664 -7.719 11.031 1 97.94 137 VAL B CA 1
ATOM 1993 C C . VAL B 1 137 ? -9.633 -7.602 9.914 1 97.94 137 VAL B C 1
ATOM 1995 O O . VAL B 1 137 ? -9.656 -8.375 8.953 1 97.94 137 VAL B O 1
ATOM 1998 N N . ARG B 1 138 ? -8.727 -6.688 10.008 1 98.5 138 ARG B N 1
ATOM 1999 C CA . ARG B 1 138 ? -7.695 -6.504 8.992 1 98.5 138 ARG B CA 1
ATOM 2000 C C . ARG B 1 138 ? -6.789 -7.727 8.906 1 98.5 138 ARG B C 1
ATOM 2002 O O . ARG B 1 138 ? -6.434 -8.164 7.809 1 98.5 138 ARG B O 1
ATOM 2009 N N . ASP B 1 139 ? -6.434 -8.281 10.062 1 98.31 139 ASP B N 1
ATOM 2010 C CA . ASP B 1 139 ? -5.629 -9.492 10.086 1 98.31 139 ASP B CA 1
ATOM 2011 C C . ASP B 1 139 ? -6.367 -10.656 9.422 1 98.31 139 ASP B C 1
ATOM 2013 O O . ASP B 1 139 ? -5.762 -11.445 8.695 1 98.31 139 ASP B O 1
ATOM 2017 N N . GLY B 1 140 ? -7.637 -10.742 9.766 1 98.56 140 GLY B N 1
ATOM 2018 C CA . GLY B 1 140 ? -8.461 -11.766 9.133 1 98.56 140 GLY B CA 1
ATOM 2019 C C . GLY B 1 140 ? -8.555 -11.594 7.625 1 98.56 140 GLY B C 1
ATOM 2020 O O . GLY B 1 140 ? -8.586 -12.578 6.887 1 98.56 140 GLY B O 1
ATOM 2021 N N . ALA B 1 141 ? -8.648 -10.359 7.168 1 98.75 141 ALA B N 1
ATOM 2022 C CA . ALA B 1 141 ? -8.688 -10.062 5.738 1 98.75 141 ALA B CA 1
ATOM 2023 C C . ALA B 1 141 ? -7.414 -10.531 5.047 1 98.75 141 ALA B C 1
ATOM 2025 O O . ALA B 1 141 ? -7.465 -11.094 3.951 1 98.75 141 ALA B O 1
ATOM 2026 N N . VAL B 1 142 ? -6.266 -10.312 5.668 1 98.81 142 VAL B N 1
ATOM 2027 C CA . VAL B 1 142 ? -4.988 -10.766 5.129 1 98.81 142 VAL B CA 1
ATOM 2028 C C . VAL B 1 142 ? -5 -12.289 4.977 1 98.81 142 VAL B C 1
ATOM 2030 O O . VAL B 1 142 ? -4.648 -12.812 3.916 1 98.81 142 VAL B O 1
ATOM 2033 N N . ARG B 1 143 ? -5.438 -12.945 6.008 1 98.56 143 ARG B N 1
ATOM 2034 C CA . ARG B 1 143 ? -5.484 -14.406 5.969 1 98.56 143 ARG B CA 1
ATOM 2035 C C . ARG B 1 143 ? -6.441 -14.891 4.883 1 98.56 143 ARG B C 1
ATOM 2037 O O . ARG B 1 143 ? -6.176 -15.891 4.215 1 98.56 143 ARG B O 1
ATOM 2044 N N . GLY B 1 144 ? -7.582 -14.203 4.754 1 98.69 144 GLY B N 1
ATOM 2045 C CA . GLY B 1 144 ? -8.531 -14.547 3.703 1 98.69 144 GLY B CA 1
ATOM 2046 C C . GLY B 1 144 ? -7.953 -14.391 2.309 1 98.69 144 GLY B C 1
ATOM 2047 O O . GLY B 1 144 ? -8.211 -15.219 1.432 1 98.69 144 GLY B O 1
ATOM 2048 N N . ALA B 1 145 ? -7.254 -13.344 2.088 1 98.88 145 ALA B N 1
ATOM 2049 C CA . ALA B 1 145 ? -6.602 -13.109 0.802 1 98.88 145 ALA B CA 1
ATOM 2050 C C . ALA B 1 145 ? -5.598 -14.219 0.492 1 98.88 145 ALA B C 1
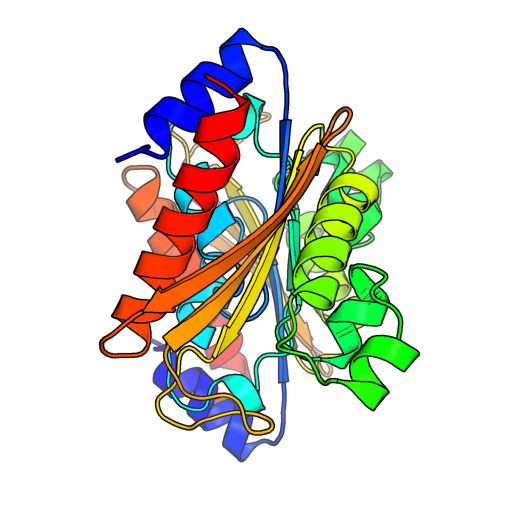ATOM 2052 O O . ALA B 1 145 ? -5.555 -14.727 -0.63 1 98.88 145 ALA B O 1
ATOM 2053 N N . PHE B 1 146 ? -4.754 -14.57 1.53 1 98.75 146 PHE B N 1
ATOM 2054 C CA . PHE B 1 146 ? -3.768 -15.633 1.363 1 98.75 146 PHE B CA 1
ATOM 2055 C C . PHE B 1 146 ? -4.445 -16.953 1.034 1 98.75 146 PHE B C 1
ATOM 2057 O O . PHE B 1 146 ? -3.992 -17.688 0.154 1 98.75 146 PHE B O 1
ATOM 2064 N N . ALA B 1 147 ? -5.527 -17.234 1.729 1 98.62 147 ALA B N 1
ATOM 2065 C CA . ALA B 1 147 ? -6.258 -18.484 1.512 1 98.62 147 ALA B CA 1
ATOM 2066 C C . ALA B 1 147 ? -6.812 -18.562 0.091 1 98.62 147 ALA B C 1
ATOM 2068 O O . ALA B 1 147 ? -6.691 -19.578 -0.579 1 98.62 147 ALA B O 1
ATOM 2069 N N . LEU B 1 148 ? -7.406 -17.484 -0.362 1 98.75 148 LEU B N 1
ATOM 2070 C CA . LEU B 1 148 ? -8.016 -17.453 -1.687 1 98.75 148 LEU B CA 1
ATOM 2071 C C . LEU B 1 148 ? -6.969 -17.672 -2.773 1 98.75 148 LEU B C 1
ATOM 2073 O O . LEU B 1 148 ? -7.164 -18.5 -3.674 1 98.75 148 LEU B O 1
ATOM 2077 N N . LEU B 1 149 ? -5.906 -16.938 -2.691 1 98.75 149 LEU B N 1
ATOM 2078 C CA . LEU B 1 149 ? -4.84 -17.125 -3.67 1 98.75 149 LEU B CA 1
ATOM 2079 C C . LEU B 1 149 ? -4.254 -18.531 -3.584 1 98.75 149 LEU B C 1
ATOM 2081 O O . LEU B 1 149 ? -3.984 -19.156 -4.609 1 98.75 149 LEU B O 1
ATOM 2085 N N . GLY B 1 150 ? -4.008 -19.016 -2.371 1 98.38 150 GLY B N 1
ATOM 2086 C CA . GLY B 1 150 ? -3.443 -20.328 -2.154 1 98.38 150 GLY B CA 1
ATOM 2087 C C . GLY B 1 150 ? -4.254 -21.438 -2.803 1 98.38 150 GLY B C 1
ATOM 2088 O O . GLY B 1 150 ? -3.697 -22.438 -3.271 1 98.38 150 GLY B O 1
ATOM 2089 N N . GLU B 1 151 ? -5.547 -21.281 -2.824 1 97.62 151 GLU B N 1
ATOM 2090 C CA . GLU B 1 151 ? -6.445 -22.25 -3.438 1 97.62 151 GLU B CA 1
ATOM 2091 C C . GLU B 1 151 ? -6.176 -22.391 -4.934 1 97.62 151 GLU B C 1
ATOM 2093 O O . GLU B 1 151 ? -6.477 -23.422 -5.531 1 97.62 151 GLU B O 1
ATOM 2098 N N . HIS B 1 152 ? -5.59 -21.375 -5.496 1 97.31 152 HIS B N 1
ATOM 2099 C CA . HIS B 1 152 ? -5.391 -21.375 -6.941 1 97.31 152 HIS B CA 1
ATOM 2100 C C . HIS B 1 152 ? -3.93 -21.641 -7.297 1 97.31 152 HIS B C 1
ATOM 2102 O O . HIS B 1 152 ? -3.568 -21.656 -8.477 1 97.31 152 HIS B O 1
ATOM 2108 N N . LEU B 1 153 ? -3.119 -21.703 -6.309 1 95.81 153 LEU B N 1
ATOM 2109 C CA . LEU B 1 153 ? -1.714 -22.016 -6.543 1 95.81 153 LEU B CA 1
ATOM 2110 C C . LEU B 1 153 ? -1.42 -23.484 -6.227 1 95.81 153 LEU B C 1
ATOM 2112 O O . LEU B 1 153 ? -0.359 -24 -6.586 1 95.81 153 LEU B O 1
ATOM 2116 N N . ALA B 1 154 ? -2.24 -24.062 -5.375 1 79.5 154 ALA B N 1
ATOM 2117 C CA . ALA B 1 154 ? -2.068 -25.469 -5.043 1 79.5 154 ALA B CA 1
ATOM 2118 C C . ALA B 1 154 ? -2.475 -26.375 -6.211 1 79.5 154 ALA B C 1
ATOM 2120 O O . ALA B 1 154 ? -3.291 -25.969 -7.047 1 79.5 154 ALA B O 1
#

Solvent-accessible surface area (backbone atoms only — not comparable to full-atom values): 14784 Å² total; per-residue (Å²): 130,54,46,62,67,58,46,47,52,48,29,55,77,69,74,38,31,34,17,29,19,20,26,61,42,23,21,40,54,52,22,56,45,61,68,37,89,72,21,80,79,25,45,37,30,32,37,19,28,51,30,69,71,38,35,30,76,71,30,62,30,56,62,66,54,39,72,73,62,38,68,61,35,58,67,50,7,34,34,23,0,42,19,13,13,61,77,55,71,28,52,26,5,35,4,36,24,41,26,38,42,90,58,60,51,96,89,38,58,49,17,35,33,22,36,10,38,21,37,92,96,41,76,46,67,47,79,44,85,40,69,77,53,40,68,48,20,38,53,49,49,40,47,50,48,39,37,58,54,38,67,73,67,104,131,54,45,63,67,57,46,48,52,47,27,55,76,68,74,37,33,33,18,29,18,19,24,61,43,23,20,40,55,52,22,55,44,62,68,38,89,73,22,78,78,25,45,36,32,33,38,19,29,50,28,69,69,39,33,30,76,73,28,62,31,57,63,66,54,38,72,73,63,39,67,59,36,57,66,49,8,34,34,24,0,43,20,13,13,62,77,56,70,28,52,27,5,35,4,38,25,39,24,39,43,90,59,61,51,97,89,38,56,49,18,36,32,21,36,10,38,23,38,91,95,42,77,46,66,46,78,46,84,40,68,77,54,40,67,48,20,38,53,49,49,38,47,48,50,38,37,58,54,39,66,72,65,103

Sequence (308 aa):
MTTGETLVTHLIERGETVATAESLTAGLVCATLTGIPGSSAVVRGGLIVYATDLKASLAGVDEDLLATHGAVHPEVAAQLATGAKDRCGATWGLGLTGVAGPAGQDGVAPGTVHVGLAGPGVLTVRTLDLSGDRASVRDGAVRGAFALLGEHLAMTTGETLVTHLIERGETVATAESLTAGLVCATLTGIPGSSAVVRGGLIVYATDLKASLAGVDEDLLATHGAVHPEVAAQLATGAKDRCGATWGLGLTGVAGPAGQDGVAPGTVHVGLAGPGVLTVRTLDLSGDRASVRDGAVRGAFALLGEHLA

pLDDT: mean 97.28, std 3.25, range [78.25, 99.0]

Foldseek 3Di:
DQDLQNVLVLCVVVQFAEEEEEALLQCVLVVRNVVDPNSVSHYQYYHRCNDLVCLCVQQNADPVCCVVPNCQDQVSQLSSFVSGCVNRVGQKGKGKDAALDPDDDPPGHHQWMKIWMDHDVDTDIDITRFDDHSVRSSVVNSVVNSVVSVVVSD/DQDLQNVLVLCVVVQFAEEEEEALLQCVLVVRNVVDPNSVSHYQYYHRCNDLVCLCVQQNADPVCCVVPNCQDQVSQLSSFVSGCVNRVGQKGKGKDAALDPDDDPPGHHQWMKIWMDHDVDTDIDITRFDDHSVRSSVVNSVVNSVVSVVVSD

Secondary structure (DSSP, 8-state):
---HHHHHHHHHHHT--EEEEESTTTTHHHHHHHTSTTGGGTEEEEEE--SHHHHHHTT---HHHHHHH-SS-HHHHHHHHHHHHHHHT-SEEEEEEE--SSS-BTTBPTTEEEEEEEETTEEEEEEEE--SSHHHHHHHHHHHHHHHHHHTT-/---HHHHHHHHHHHT--EEEEESTTTTHHHHHHHTSTTGGGTEEEEEE--SHHHHHHTT---HHHHHHH-SS-HHHHHHHHHHHHHHHT-SEEEEEEE--SSS-BTTBPTTEEEEEEEETTEEEEEEEE--SSHHHHHHHHHHHHHHHHHHTT-